Protein AF-A0A958SXK4-F1 (afdb_monomer)

Foldseek 3Di:
DAALQPVVLVVLVVCCPVPVPDAREAEAAPQACQLQVCLVVVHWAFAPGGDCQQVVRNHRTHDPSSSVSCSVRHPYYDHAYQLLLLVQQVCCCVPVVDAAGSPQSRQVSCCVVCVVVCVPHDDDGGRPGRPDDPVCNVVSVVSNQLVQLFKWKAWWWFAPDPCSVVCCVPPQDDPAKDFPDWAWDDDPDDRITIIITMIGHPHSVCVVSNQVSSVVVVGGDGTPSVPVVVVVVRD

Structure (mmCIF, N/CA/C/O backbone):
data_AF-A0A958SXK4-F1
#
_entry.id   AF-A0A958SXK4-F1
#
loop_
_atom_site.group_PDB
_atom_site.id
_atom_site.type_symbol
_atom_site.label_atom_id
_atom_site.label_alt_id
_atom_site.label_comp_id
_atom_site.label_asym_id
_atom_site.label_entity_id
_atom_site.label_seq_id
_atom_site.pdbx_PDB_ins_code
_atom_site.Cartn_x
_atom_site.Cartn_y
_atom_site.Cartn_z
_atom_site.occupancy
_atom_site.B_iso_or_equiv
_atom_site.auth_seq_id
_atom_site.auth_comp_id
_atom_site.auth_asym_id
_atom_site.auth_atom_id
_atom_site.pdbx_PDB_model_num
ATOM 1 N N . PRO A 1 1 ? -6.131 3.826 13.487 1.00 96.62 1 PRO A N 1
ATOM 2 C CA . PRO A 1 1 ? -4.881 3.037 13.343 1.00 96.62 1 PRO A CA 1
ATOM 3 C C . PRO A 1 1 ? -4.668 2.131 14.556 1.00 96.62 1 PRO A C 1
ATOM 5 O O . PRO A 1 1 ? -4.968 2.542 15.678 1.00 96.62 1 PRO A O 1
ATOM 8 N N . VAL A 1 2 ? -4.201 0.908 14.330 1.00 98.25 2 VAL A N 1
ATOM 9 C CA . VAL A 1 2 ? -3.931 -0.090 15.365 1.00 98.25 2 VAL A CA 1
ATOM 10 C C . VAL A 1 2 ? -2.515 -0.619 15.151 1.00 98.25 2 VAL A C 1
ATOM 12 O O . VAL A 1 2 ? -2.224 -1.194 14.117 1.00 98.25 2 VAL A O 1
ATOM 15 N N . GLY A 1 3 ? -1.637 -0.376 16.124 1.00 96.12 3 GLY A N 1
ATOM 16 C CA . GLY A 1 3 ? -0.406 -1.146 16.324 1.00 96.12 3 GLY A CA 1
ATOM 17 C C . GLY A 1 3 ? -0.598 -2.045 17.541 1.00 96.12 3 GLY A C 1
ATOM 18 O O . GLY A 1 3 ? -1.338 -3.017 17.507 1.00 96.12 3 GLY A O 1
ATOM 19 N N . GLY A 1 4 ? -0.071 -1.636 18.698 1.00 96.12 4 GLY A N 1
ATOM 20 C CA . GLY A 1 4 ? -0.291 -2.356 19.965 1.00 96.12 4 GLY A CA 1
ATOM 21 C C . GLY A 1 4 ? -1.717 -2.256 20.535 1.00 96.12 4 GLY A C 1
ATOM 22 O O . GLY A 1 4 ? -2.013 -2.867 21.560 1.00 96.12 4 GLY A O 1
ATOM 23 N N . GLY A 1 5 ? -2.598 -1.468 19.908 1.00 97.31 5 GLY A N 1
ATOM 24 C CA . GLY A 1 5 ? -4.010 -1.319 20.280 1.00 97.31 5 GLY A CA 1
ATOM 25 C C . GLY A 1 5 ? -4.339 -0.204 21.278 1.00 97.31 5 GLY A C 1
ATOM 26 O O . GLY A 1 5 ? -5.516 0.055 21.483 1.00 97.31 5 GLY A O 1
ATOM 27 N N . GLY A 1 6 ? -3.353 0.498 21.851 1.00 98.12 6 GLY A N 1
ATOM 28 C CA . GLY A 1 6 ? -3.589 1.501 22.908 1.00 98.12 6 GLY A CA 1
ATOM 29 C C . GLY A 1 6 ? -4.536 2.642 22.509 1.00 98.12 6 GLY A C 1
ATOM 30 O O . GLY A 1 6 ? -5.479 2.955 23.237 1.00 98.12 6 GLY A O 1
ATOM 31 N N . LEU A 1 7 ? -4.334 3.221 21.320 1.00 97.56 7 LEU A N 1
ATOM 32 C CA . LEU A 1 7 ? -5.208 4.268 20.778 1.00 97.56 7 LEU A CA 1
ATOM 33 C C . LEU A 1 7 ? -6.645 3.756 20.579 1.00 97.56 7 LEU A C 1
ATOM 35 O O . LEU A 1 7 ? -7.605 4.387 21.018 1.00 97.56 7 LEU A O 1
ATOM 39 N N . ALA A 1 8 ? -6.792 2.590 19.946 1.00 97.81 8 ALA A N 1
ATOM 40 C CA . ALA A 1 8 ? -8.093 2.006 19.641 1.00 97.81 8 ALA A CA 1
ATOM 41 C C . ALA A 1 8 ? -8.849 1.562 20.902 1.00 97.81 8 ALA A C 1
ATOM 43 O O . ALA A 1 8 ? -10.051 1.809 21.013 1.00 97.81 8 ALA A O 1
ATOM 44 N N . SER A 1 9 ? -8.163 0.977 21.887 1.00 98.19 9 SER A N 1
ATOM 45 C CA . SER A 1 9 ? -8.772 0.602 23.164 1.00 98.19 9 SER A CA 1
ATOM 46 C C . SER A 1 9 ? -9.231 1.830 23.951 1.00 98.19 9 SER A C 1
ATOM 48 O O . SER A 1 9 ? -10.338 1.834 24.485 1.00 98.19 9 SER A O 1
ATOM 50 N N . GLY A 1 10 ? -8.421 2.894 23.990 1.00 97.94 10 GLY A N 1
ATOM 51 C CA . GLY A 1 10 ? -8.777 4.132 24.687 1.00 97.94 10 GLY A CA 1
ATOM 52 C C . GLY A 1 10 ? -10.003 4.808 24.073 1.00 97.94 10 GLY A C 1
ATOM 53 O O . GLY A 1 10 ? -10.987 5.066 24.767 1.00 97.94 10 GLY A O 1
ATOM 54 N N . LEU A 1 11 ? -9.983 5.020 22.753 1.00 97.06 11 LEU A N 1
ATOM 55 C CA . LEU A 1 11 ? -11.098 5.639 22.032 1.00 97.06 11 LEU A CA 1
ATOM 56 C C . LEU A 1 11 ? -12.379 4.816 22.136 1.00 97.06 11 LEU A C 1
ATOM 58 O O . LEU A 1 11 ? -13.433 5.356 22.465 1.00 97.06 11 LEU A O 1
ATOM 62 N N . SER A 1 12 ? -12.294 3.509 21.889 1.00 97.75 12 SER A N 1
ATOM 63 C CA . SER A 1 12 ? -1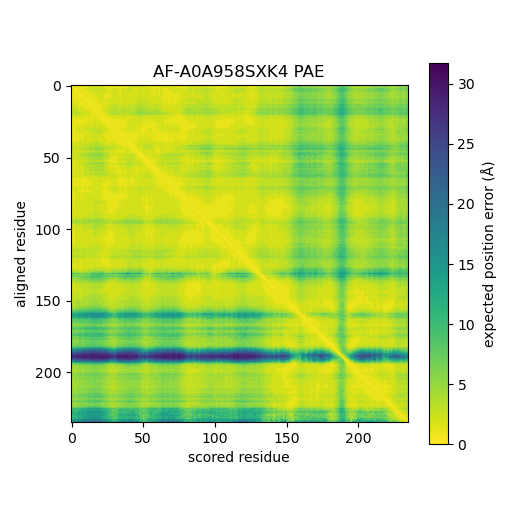3.474 2.645 21.902 1.00 97.75 12 SER A CA 1
ATOM 64 C C . SER A 1 12 ? -14.125 2.564 23.283 1.00 97.75 12 SER A C 1
ATOM 66 O O . SER A 1 12 ? -15.350 2.551 23.364 1.00 97.75 12 SER A O 1
ATOM 68 N N . THR A 1 13 ? -13.343 2.616 24.366 1.00 97.81 13 THR A N 1
ATOM 69 C CA . THR A 1 13 ? -13.867 2.659 25.742 1.00 97.81 13 THR A CA 1
ATOM 70 C C . THR A 1 13 ? -14.702 3.914 25.996 1.00 97.81 13 THR A C 1
ATOM 72 O O . THR A 1 13 ? -15.818 3.819 26.506 1.00 97.81 13 THR A O 1
ATOM 75 N N . ILE A 1 14 ? -14.199 5.088 25.603 1.00 97.56 14 ILE A N 1
ATOM 76 C CA . ILE A 1 14 ? -14.912 6.359 25.799 1.00 97.56 14 ILE A CA 1
ATOM 77 C C . ILE A 1 14 ? -16.158 6.435 24.916 1.00 97.56 14 ILE A C 1
ATOM 79 O O . ILE A 1 14 ? -17.236 6.782 25.397 1.00 97.56 14 ILE A O 1
ATOM 83 N N . PHE A 1 15 ? -16.051 6.062 23.639 1.00 97.06 15 PHE A N 1
ATOM 84 C CA . PHE A 1 15 ? -17.197 6.091 22.728 1.00 97.06 15 PHE A CA 1
ATOM 85 C C . PHE A 1 15 ? -18.278 5.090 23.125 1.00 97.06 15 PHE A C 1
ATOM 87 O O . PHE A 1 15 ? -19.457 5.401 22.991 1.00 97.06 15 PHE A O 1
ATOM 94 N N . LYS A 1 16 ? -17.917 3.943 23.711 1.00 95.94 16 LYS A N 1
ATOM 95 C CA . LYS A 1 16 ? -18.905 3.002 24.248 1.00 95.94 16 LYS A CA 1
ATOM 96 C C . LYS A 1 16 ? -19.791 3.634 25.327 1.00 95.94 16 LYS A C 1
ATOM 98 O O . LYS A 1 16 ? -20.962 3.281 25.414 1.00 95.94 16 LYS A O 1
ATOM 103 N N . GLN A 1 17 ? -19.249 4.560 26.121 1.00 9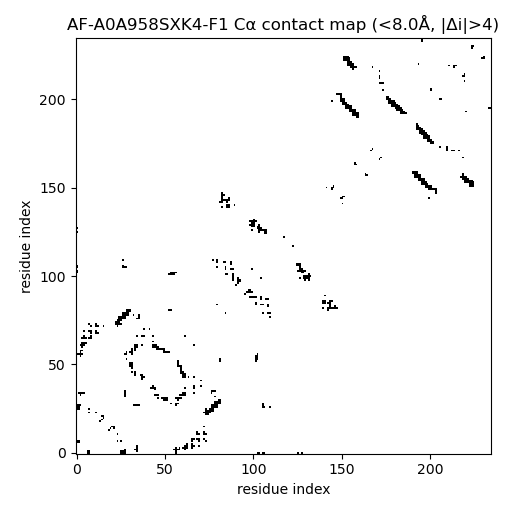6.44 17 GLN A N 1
ATOM 104 C CA . GLN A 1 17 ? -19.985 5.259 27.179 1.00 96.44 17 GLN A CA 1
ATOM 105 C C . GLN A 1 17 ? -20.721 6.500 26.660 1.00 96.44 17 GLN A C 1
ATOM 107 O O . GLN A 1 17 ? -21.889 6.698 26.980 1.00 96.44 17 GLN A O 1
ATOM 112 N N . LEU A 1 18 ? -20.046 7.336 25.865 1.00 97.81 18 LEU A N 1
ATOM 113 C CA . LEU A 1 18 ? -20.556 8.657 25.477 1.00 97.81 18 LEU A CA 1
ATOM 114 C C . LEU A 1 18 ? -21.348 8.657 24.163 1.00 97.81 18 LEU A C 1
ATOM 116 O O . LEU A 1 18 ? -22.168 9.543 23.939 1.00 97.81 18 LEU A O 1
ATOM 120 N N . SER A 1 19 ? -21.105 7.695 23.272 1.00 97.25 19 SER A N 1
ATOM 121 C CA . SER A 1 19 ? -21.759 7.601 21.962 1.00 97.25 19 SER A CA 1
ATOM 122 C C . SER A 1 19 ? -21.855 6.137 21.495 1.00 97.25 19 SER A C 1
ATOM 124 O O . SER A 1 19 ? -21.209 5.746 20.519 1.00 97.25 19 SER A O 1
ATOM 126 N N . PRO A 1 20 ? -22.657 5.293 22.178 1.00 95.56 20 PRO A N 1
ATOM 127 C CA . PRO A 1 20 ? -22.664 3.838 21.981 1.00 95.56 20 PRO A CA 1
ATOM 128 C C . PRO A 1 20 ? -23.090 3.379 20.578 1.00 95.56 20 PRO A C 1
ATOM 130 O O . PRO A 1 20 ? -22.820 2.239 20.203 1.00 95.56 20 PRO A O 1
ATOM 133 N N . SER A 1 21 ? -23.759 4.237 19.802 1.00 96.12 21 SER A N 1
ATOM 134 C CA . SER A 1 21 ? -24.138 3.968 18.409 1.00 96.12 21 SER A CA 1
ATOM 135 C C . SER A 1 21 ? -23.015 4.239 17.403 1.00 96.12 21 SER A C 1
ATOM 137 O O . SER A 1 21 ? -23.123 3.829 16.246 1.00 96.12 21 SER A O 1
ATOM 139 N N . THR A 1 22 ? -21.952 4.942 17.804 1.00 97.75 22 THR A N 1
ATOM 140 C CA . THR A 1 22 ? -20.809 5.224 16.931 1.00 97.75 22 THR A CA 1
ATOM 141 C C . THR A 1 22 ? -19.968 3.965 16.758 1.00 97.75 22 THR A C 1
ATOM 143 O O . THR A 1 22 ? -19.500 3.366 17.725 1.00 97.75 22 THR A O 1
ATOM 146 N N . LYS A 1 23 ? -19.750 3.565 15.502 1.00 97.75 23 LYS A N 1
ATOM 147 C CA . LYS A 1 23 ? -18.893 2.426 15.168 1.00 97.75 23 LYS A CA 1
ATOM 148 C C . LYS A 1 23 ? -17.429 2.851 15.192 1.00 97.75 23 LYS A C 1
ATOM 150 O O . LYS A 1 23 ? -17.052 3.779 14.483 1.00 97.75 23 LYS A O 1
ATOM 155 N N . ILE A 1 24 ? -16.611 2.135 15.958 1.00 98.25 24 ILE A N 1
ATOM 156 C CA . ILE A 1 24 ? -15.156 2.307 15.961 1.00 98.25 24 ILE A CA 1
ATOM 157 C C . ILE A 1 24 ? -14.537 1.168 15.162 1.00 98.25 24 ILE A C 1
ATOM 159 O O . ILE A 1 24 ? -14.740 -0.002 15.490 1.00 98.25 24 ILE A O 1
ATOM 163 N N . ILE A 1 25 ? -13.802 1.523 14.111 1.00 98.50 25 ILE A N 1
ATOM 164 C CA . ILE A 1 25 ? -13.148 0.578 13.206 1.00 98.50 25 ILE A CA 1
ATOM 165 C C . ILE A 1 25 ? -11.642 0.636 13.457 1.00 98.50 25 ILE A C 1
ATOM 167 O O . ILE A 1 25 ? -11.026 1.700 13.357 1.00 98.50 25 ILE A O 1
ATOM 171 N N . GLY A 1 26 ? -11.051 -0.499 13.822 1.00 98.44 26 GLY A N 1
ATOM 172 C CA . GLY A 1 26 ? -9.601 -0.632 13.894 1.00 98.44 26 GLY A CA 1
ATOM 173 C C . GLY A 1 26 ? -9.019 -0.869 12.503 1.00 98.44 26 GLY A C 1
ATOM 174 O O . GLY A 1 26 ? -9.613 -1.567 11.687 1.00 98.44 26 GLY A O 1
ATOM 175 N N . VAL A 1 27 ? -7.868 -0.260 12.228 1.00 98.69 27 VAL A N 1
ATOM 176 C CA . VAL A 1 27 ? -7.212 -0.316 10.916 1.00 98.69 27 VAL A CA 1
ATOM 177 C C . VAL A 1 27 ? -5.748 -0.677 11.117 1.00 98.69 27 VAL A C 1
ATOM 179 O O . VAL A 1 27 ? -5.040 0.069 11.800 1.00 98.69 27 VAL A O 1
ATOM 182 N N . GLU A 1 28 ? -5.320 -1.789 10.531 1.00 98.69 28 GLU A N 1
ATOM 183 C CA . GLU A 1 28 ? -3.945 -2.305 10.553 1.00 98.69 28 GLU A CA 1
ATOM 184 C C . GLU A 1 28 ? -3.338 -2.303 9.141 1.00 98.69 28 GLU A C 1
ATOM 186 O O . GLU A 1 28 ? -4.079 -2.318 8.155 1.00 98.69 28 GLU A O 1
ATOM 191 N N . PRO A 1 29 ? -2.004 -2.287 9.007 1.00 98.38 29 PRO A N 1
ATOM 192 C CA . PRO A 1 29 ? -1.355 -2.664 7.756 1.00 98.38 29 PRO A CA 1
ATOM 193 C C . PRO A 1 29 ? -1.546 -4.165 7.479 1.00 98.38 29 PRO A C 1
ATOM 195 O O . PRO A 1 29 ? -1.567 -4.979 8.406 1.00 98.38 29 PRO A O 1
ATOM 198 N N . GLU A 1 30 ? -1.676 -4.545 6.209 1.00 98.12 30 GLU A N 1
ATOM 199 C CA . GLU A 1 30 ? -1.810 -5.950 5.792 1.00 98.12 30 GLU A CA 1
ATOM 200 C C . GLU A 1 30 ? -0.586 -6.796 6.161 1.00 98.12 30 GLU A C 1
ATOM 202 O O . GLU A 1 30 ? -0.731 -7.962 6.529 1.00 98.12 30 GLU A O 1
ATOM 207 N N . GLY A 1 31 ? 0.605 -6.200 6.162 1.00 97.12 31 GLY A N 1
ATOM 208 C CA . GLY A 1 31 ? 1.849 -6.838 6.568 1.00 97.12 31 GLY A CA 1
ATOM 209 C C . GLY A 1 31 ? 2.029 -7.010 8.078 1.00 97.12 31 GLY A C 1
ATOM 210 O O . GLY A 1 31 ? 2.956 -7.711 8.479 1.00 97.12 31 GLY A O 1
ATOM 211 N N . ALA A 1 32 ? 1.184 -6.429 8.940 1.00 97.94 32 ALA A N 1
ATOM 212 C CA . ALA A 1 32 ? 1.249 -6.651 10.394 1.00 97.94 32 ALA A CA 1
ATOM 213 C C . ALA A 1 32 ? -0.142 -6.685 11.080 1.00 97.94 32 ALA A C 1
ATOM 215 O O . ALA A 1 32 ? -0.428 -5.856 11.946 1.00 97.94 32 ALA A O 1
ATOM 216 N N . PRO A 1 33 ? -1.012 -7.664 10.757 1.00 98.06 33 PRO A N 1
ATOM 217 C CA . PRO A 1 33 ? -2.413 -7.697 11.193 1.00 98.06 33 PRO A CA 1
ATOM 218 C C . PRO A 1 33 ? -2.597 -8.346 12.580 1.00 98.06 33 PRO A C 1
ATOM 220 O O . PRO A 1 33 ? -3.363 -9.299 12.756 1.00 98.06 33 PRO A O 1
ATOM 223 N N . SER A 1 34 ? -1.834 -7.894 13.577 1.00 97.81 34 SER A N 1
ATOM 224 C CA . SER A 1 34 ? -1.707 -8.593 14.866 1.00 97.81 34 SER A CA 1
ATOM 225 C C . SER A 1 34 ? -2.980 -8.590 15.719 1.00 97.81 34 SER A C 1
ATOM 227 O O . SER A 1 34 ? -3.315 -9.615 16.318 1.00 97.81 34 SER A O 1
ATOM 229 N N . MET A 1 35 ? -3.717 -7.478 15.767 1.00 98.50 35 MET A N 1
ATOM 230 C CA . MET A 1 35 ? -5.001 -7.370 16.466 1.00 98.50 35 MET A CA 1
ATOM 231 C C . MET A 1 35 ? -6.088 -8.138 15.722 1.00 98.50 35 MET A C 1
ATOM 233 O O . MET A 1 35 ? -6.883 -8.832 16.354 1.00 98.50 35 MET A O 1
ATOM 237 N N . SER A 1 36 ? -6.119 -8.035 14.392 1.00 98.31 36 SER A N 1
ATOM 238 C CA . SER A 1 36 ? -7.082 -8.740 13.543 1.00 98.31 36 SER A CA 1
ATOM 239 C C . SER A 1 36 ? -6.973 -10.250 13.734 1.00 98.31 36 SER A C 1
ATOM 241 O O . SER A 1 36 ? -7.984 -10.912 13.976 1.00 98.31 36 SER A O 1
ATOM 243 N N . GLU A 1 37 ? -5.752 -10.794 13.714 1.00 98.19 37 GLU A N 1
ATOM 244 C CA . GLU A 1 37 ? -5.529 -12.226 13.919 1.00 98.19 37 GLU A CA 1
ATOM 245 C C . GLU A 1 37 ? -5.848 -12.654 15.357 1.00 98.19 37 GLU A C 1
ATOM 247 O O . GLU A 1 37 ? -6.495 -13.683 15.567 1.00 98.19 37 GLU A O 1
ATOM 252 N N . ALA A 1 38 ? -5.485 -11.839 16.353 1.00 98.19 38 ALA A N 1
ATOM 253 C CA . ALA A 1 38 ? -5.823 -12.118 17.745 1.00 98.19 38 ALA A CA 1
ATOM 254 C C . ALA A 1 38 ? -7.345 -12.152 17.981 1.00 98.19 38 ALA A C 1
ATOM 256 O O . ALA A 1 38 ? -7.858 -13.061 18.638 1.00 98.19 38 ALA A O 1
ATOM 257 N N . ILE A 1 39 ? -8.096 -11.193 17.424 1.00 98.19 39 ILE A N 1
ATOM 258 C CA . ILE A 1 39 ? -9.565 -11.146 17.520 1.00 98.19 39 ILE A CA 1
ATOM 259 C C . ILE A 1 39 ? -10.187 -12.342 16.798 1.00 98.19 39 ILE A C 1
ATOM 261 O O . ILE A 1 39 ? -11.060 -13.001 17.361 1.00 98.19 39 ILE A O 1
ATOM 265 N N . LYS A 1 40 ? -9.709 -12.667 15.592 1.00 97.81 40 LYS A N 1
ATOM 266 C CA . LYS A 1 40 ? -10.194 -13.804 14.798 1.00 97.81 40 LYS A CA 1
ATOM 267 C C . LYS A 1 40 ? -10.007 -15.141 15.515 1.00 97.81 40 LYS A C 1
ATOM 269 O O . LYS A 1 40 ? -10.909 -15.974 15.483 1.00 97.81 40 LYS A O 1
ATOM 274 N N . GLN A 1 41 ? -8.865 -15.347 16.171 1.00 97.62 41 GLN A N 1
ATOM 275 C CA . GLN A 1 41 ? -8.598 -16.559 16.955 1.00 97.62 41 GLN A CA 1
ATOM 276 C C . GLN A 1 41 ? -9.138 -16.495 18.390 1.00 97.62 41 GLN A C 1
ATOM 278 O O . GLN A 1 41 ? -9.056 -17.482 19.119 1.00 97.62 41 GLN A O 1
ATOM 283 N N . ASN A 1 42 ? -9.681 -15.349 18.810 1.00 97.12 42 ASN A N 1
ATOM 284 C CA . ASN A 1 42 ? -10.146 -15.095 20.170 1.00 97.12 42 ASN A CA 1
ATOM 285 C C . ASN A 1 42 ? -9.069 -15.325 21.257 1.00 97.12 42 ASN A C 1
ATOM 287 O O . ASN A 1 42 ? -9.386 -15.688 22.391 1.00 97.12 42 ASN A O 1
ATOM 291 N N . GLN A 1 43 ? -7.796 -15.101 20.925 1.00 97.38 43 GLN A N 1
ATOM 292 C CA . GLN A 1 43 ? -6.649 -15.266 21.824 1.00 97.38 43 GLN A CA 1
ATOM 293 C C . GLN A 1 43 ? -5.479 -14.381 21.382 1.00 97.38 43 GLN A C 1
ATOM 295 O O . GLN A 1 43 ? -5.408 -13.972 20.230 1.00 97.38 43 GLN A O 1
ATOM 300 N N . LEU A 1 44 ? -4.521 -14.114 22.274 1.00 97.31 44 LEU A N 1
ATOM 301 C CA . LEU A 1 44 ? -3.293 -13.413 21.890 1.00 97.31 44 LEU A CA 1
ATOM 302 C C . LEU A 1 44 ? -2.453 -14.279 20.947 1.00 97.31 44 LEU A C 1
ATOM 304 O O . LEU A 1 44 ? -2.027 -15.370 21.322 1.00 97.31 44 LEU A O 1
ATOM 308 N N . VAL A 1 45 ? -2.163 -13.747 19.762 1.00 94.75 45 VAL A N 1
ATOM 309 C CA . VAL A 1 45 ? -1.345 -14.397 18.734 1.00 94.75 45 VAL A CA 1
ATOM 310 C C . VAL A 1 45 ? -0.069 -13.594 18.519 1.00 94.75 45 VAL A C 1
ATOM 312 O O . VAL A 1 45 ? -0.083 -12.363 18.549 1.00 94.75 45 VAL A O 1
ATOM 315 N N . GLU A 1 46 ? 1.038 -14.301 18.311 1.00 97.50 46 GLU A N 1
ATOM 316 C CA . GLU A 1 46 ? 2.290 -13.717 17.840 1.00 97.50 46 GLU A CA 1
ATOM 317 C C . GLU A 1 46 ? 2.489 -14.065 16.364 1.00 97.50 46 GLU A C 1
ATOM 319 O O . GLU A 1 46 ? 2.503 -15.237 15.979 1.00 97.50 46 GLU A O 1
ATOM 324 N N . LEU A 1 47 ? 2.621 -13.038 15.529 1.00 97.38 47 LEU A N 1
ATOM 325 C CA . LEU A 1 47 ? 2.864 -13.191 14.101 1.00 97.38 47 LEU A CA 1
ATOM 326 C C . LEU A 1 47 ? 4.289 -13.703 13.855 1.00 97.38 47 LEU A C 1
ATOM 328 O O . LEU A 1 47 ? 5.263 -13.148 14.365 1.00 97.38 47 LEU A O 1
ATOM 332 N N . LYS A 1 48 ? 4.419 -14.738 13.017 1.00 96.50 48 LYS A N 1
ATOM 333 C CA . LYS A 1 48 ? 5.727 -15.307 12.639 1.00 96.50 48 LYS A CA 1
ATOM 334 C C . LYS A 1 48 ? 6.572 -14.318 11.832 1.00 96.50 48 LYS A C 1
ATOM 336 O O . LYS A 1 48 ? 7.778 -14.214 12.044 1.00 96.50 48 LYS A O 1
ATOM 341 N N . HIS A 1 49 ? 5.921 -13.583 10.935 1.00 94.62 49 HIS A N 1
ATOM 342 C CA . HIS A 1 49 ? 6.526 -12.609 10.033 1.00 94.62 49 HIS A CA 1
ATOM 343 C C . HIS A 1 49 ? 5.662 -11.350 9.999 1.00 94.62 49 HIS A C 1
ATOM 345 O O . HIS A 1 49 ? 4.441 -11.460 10.110 1.00 94.62 49 HIS A O 1
ATOM 351 N N . ILE A 1 50 ? 6.303 -10.188 9.863 1.00 95.88 50 ILE A N 1
ATOM 352 C CA . ILE A 1 50 ? 5.639 -8.900 9.646 1.00 95.88 50 ILE A CA 1
ATOM 353 C C . ILE A 1 50 ? 6.426 -8.064 8.633 1.00 95.88 50 ILE A C 1
ATOM 355 O O . ILE A 1 50 ? 7.650 -8.192 8.566 1.00 95.88 50 ILE A O 1
ATOM 359 N N . ASP A 1 51 ? 5.737 -7.204 7.883 1.00 94.94 51 ASP A N 1
ATOM 360 C CA . ASP A 1 51 ? 6.362 -6.080 7.176 1.00 94.94 51 ASP A CA 1
ATOM 361 C C . ASP A 1 51 ? 6.580 -4.929 8.174 1.00 94.94 51 ASP A C 1
ATOM 363 O O . ASP A 1 51 ? 5.684 -4.546 8.930 1.00 94.94 51 ASP A O 1
ATOM 367 N N . HIS A 1 52 ? 7.794 -4.387 8.190 1.00 94.31 52 HIS A N 1
ATOM 368 C CA . HIS A 1 52 ? 8.195 -3.285 9.061 1.00 94.31 52 HIS A CA 1
ATOM 369 C C . HIS A 1 52 ? 7.984 -1.901 8.429 1.00 94.31 52 HIS A C 1
ATOM 371 O O . HIS A 1 52 ? 8.287 -0.894 9.066 1.00 94.31 52 HIS A O 1
ATOM 377 N N . PHE A 1 53 ? 7.457 -1.827 7.202 1.00 94.56 53 PHE A N 1
ATOM 378 C CA . PHE A 1 53 ? 7.251 -0.572 6.480 1.00 94.56 53 PHE A CA 1
ATOM 379 C C . PHE A 1 53 ? 6.374 0.427 7.247 1.00 94.56 53 PHE A C 1
ATOM 381 O O . PHE A 1 53 ? 6.691 1.618 7.309 1.00 94.56 53 PHE A O 1
ATOM 388 N N . VAL A 1 54 ? 5.287 -0.047 7.859 1.00 95.81 54 VAL A N 1
ATOM 389 C CA . VAL A 1 54 ? 4.401 0.771 8.702 1.00 95.81 54 VAL A CA 1
ATOM 390 C C . VAL A 1 54 ? 4.836 0.647 10.159 1.00 95.81 54 VAL A C 1
ATOM 392 O O . VAL A 1 54 ? 4.116 0.111 10.993 1.00 95.81 54 VAL A O 1
ATOM 395 N N . ASP A 1 55 ? 6.042 1.116 10.458 1.00 93.06 55 ASP A N 1
ATOM 396 C CA . ASP A 1 55 ? 6.716 1.049 11.762 1.00 93.06 55 ASP A CA 1
ATOM 397 C C . ASP A 1 55 ? 5.821 1.341 12.983 1.00 93.06 55 ASP A C 1
ATOM 399 O O . ASP A 1 55 ? 5.778 0.541 13.919 1.00 93.06 55 ASP A O 1
ATOM 403 N N . GLY A 1 56 ? 5.034 2.420 12.958 1.00 93.31 56 GLY A N 1
ATOM 404 C CA . GLY A 1 56 ? 4.112 2.796 14.040 1.00 93.31 56 GLY A CA 1
ATOM 405 C C . GLY A 1 56 ? 2.958 1.807 14.278 1.00 93.31 56 GLY A C 1
ATOM 406 O O . GLY A 1 56 ? 2.278 1.879 15.305 1.00 93.31 56 GLY A O 1
ATOM 407 N N . ALA A 1 57 ? 2.735 0.872 13.352 1.00 96.38 57 ALA A N 1
ATOM 408 C CA . ALA A 1 57 ? 1.732 -0.188 13.436 1.00 96.38 57 ALA A CA 1
ATOM 409 C C . ALA A 1 57 ? 2.304 -1.607 13.217 1.00 96.38 57 ALA A C 1
ATOM 411 O O . ALA A 1 57 ? 1.551 -2.576 13.269 1.00 96.38 57 ALA A O 1
ATOM 412 N N . ALA A 1 58 ? 3.620 -1.756 13.036 1.00 95.94 58 ALA A N 1
ATOM 413 C CA . ALA A 1 58 ? 4.298 -3.025 12.770 1.00 95.94 58 ALA A CA 1
ATOM 414 C C . ALA A 1 58 ? 4.527 -3.825 14.066 1.00 95.94 58 ALA A C 1
ATOM 416 O O . ALA A 1 58 ? 5.653 -4.026 14.527 1.00 95.94 58 ALA A O 1
ATOM 417 N N . VAL A 1 59 ? 3.437 -4.265 14.693 1.00 96.81 59 VAL A N 1
ATOM 418 C CA . VAL 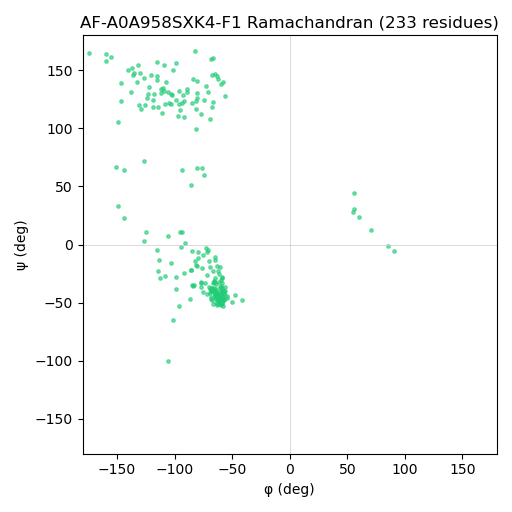A 1 59 ? 3.455 -4.985 15.972 1.00 96.81 59 VAL A CA 1
ATOM 419 C C . VAL A 1 59 ? 3.262 -6.481 15.737 1.00 96.81 59 VAL A C 1
ATOM 421 O O . VAL A 1 59 ? 2.327 -6.892 15.067 1.00 96.81 59 VAL A O 1
ATOM 424 N N . LYS A 1 60 ? 4.139 -7.325 16.303 1.00 97.00 60 LYS A N 1
ATOM 425 C CA . LYS A 1 60 ? 4.030 -8.795 16.173 1.00 97.00 60 LYS A CA 1
ATOM 426 C C . LYS A 1 60 ? 2.966 -9.412 17.072 1.00 97.00 60 LYS A C 1
ATOM 428 O O . LYS A 1 60 ? 2.382 -10.432 16.721 1.00 97.00 60 LYS A O 1
ATOM 433 N N . ARG A 1 61 ? 2.757 -8.830 18.251 1.00 97.44 61 ARG A N 1
ATOM 434 C CA . ARG A 1 61 ? 1.812 -9.301 19.263 1.00 97.44 61 ARG A CA 1
ATOM 435 C C . ARG A 1 61 ? 1.229 -8.105 19.999 1.00 97.44 61 ARG A C 1
ATOM 437 O O . ARG A 1 61 ? 1.969 -7.311 20.575 1.00 97.44 61 ARG A O 1
ATOM 444 N N . VAL A 1 62 ? -0.092 -7.990 19.985 1.00 97.12 62 VAL A N 1
ATOM 445 C CA . VAL A 1 62 ? -0.807 -6.907 20.669 1.00 97.12 62 VAL A CA 1
ATOM 446 C C . VAL A 1 62 ? -0.717 -7.027 22.191 1.00 97.12 62 VAL A C 1
ATOM 448 O O . VAL A 1 62 ? -0.457 -8.100 22.741 1.00 97.12 62 VAL A O 1
ATOM 451 N N . GLY A 1 63 ? -0.955 -5.915 22.888 1.00 95.56 63 GLY A N 1
ATOM 452 C CA . GLY A 1 63 ? -1.031 -5.910 24.346 1.00 95.56 63 GLY A CA 1
ATOM 453 C C . GLY A 1 63 ? -2.222 -6.722 24.864 1.00 95.56 63 GLY A C 1
ATOM 454 O O . GLY A 1 63 ? -3.287 -6.742 24.256 1.00 95.56 63 GLY A O 1
ATOM 455 N N . HIS A 1 64 ? -2.067 -7.361 26.027 1.00 97.00 64 HIS A N 1
ATOM 456 C CA . HIS A 1 64 ? -3.147 -8.140 26.646 1.00 97.00 64 HIS A CA 1
ATOM 457 C C . HIS A 1 64 ? -4.384 -7.281 26.945 1.00 97.00 64 HIS A C 1
ATOM 459 O O . HIS A 1 64 ? -5.492 -7.610 26.534 1.00 97.00 64 HIS A O 1
ATOM 465 N N . LEU A 1 65 ? -4.197 -6.154 27.642 1.00 97.88 65 LEU A N 1
ATOM 466 C CA . LEU A 1 65 ? -5.300 -5.261 28.013 1.00 97.88 65 LEU A CA 1
ATOM 467 C C . LEU A 1 65 ? -5.982 -4.651 26.785 1.00 97.88 65 LEU A C 1
ATOM 469 O O . LEU A 1 65 ? -7.204 -4.543 26.730 1.00 97.88 65 LEU A O 1
ATOM 473 N N . THR A 1 66 ? -5.190 -4.249 25.792 1.00 98.25 66 THR A N 1
ATOM 474 C CA . THR A 1 66 ? -5.711 -3.616 24.581 1.00 98.25 66 THR A CA 1
ATOM 475 C C . THR A 1 66 ? -6.474 -4.618 23.724 1.00 98.25 66 THR A C 1
ATOM 477 O O . THR A 1 66 ? -7.518 -4.252 23.192 1.00 98.25 66 THR A O 1
ATOM 480 N N . PHE A 1 67 ? -6.023 -5.875 23.650 1.00 98.50 67 PHE A N 1
ATOM 481 C CA . PHE A 1 67 ? -6.750 -6.972 23.012 1.00 98.50 67 PHE A CA 1
ATOM 482 C C . PHE A 1 67 ? -8.134 -7.180 23.629 1.00 98.50 67 PHE A C 1
ATOM 484 O O . PHE A 1 67 ? -9.126 -7.157 22.901 1.00 98.50 67 PHE A O 1
ATOM 491 N N . ASP A 1 68 ? -8.219 -7.326 24.954 1.00 98.25 68 ASP A N 1
ATOM 492 C CA . ASP A 1 68 ? -9.497 -7.577 25.627 1.00 98.25 68 ASP A CA 1
ATOM 493 C C . ASP A 1 68 ? -10.515 -6.466 25.363 1.00 98.25 68 ASP A C 1
ATOM 495 O O . ASP A 1 68 ? -11.664 -6.747 25.018 1.00 98.25 68 ASP A O 1
ATOM 499 N N . ILE A 1 69 ? -10.073 -5.210 25.455 1.00 98.31 69 ILE A N 1
ATOM 500 C CA . ILE A 1 69 ? -10.919 -4.042 25.196 1.00 98.31 69 ILE A CA 1
ATOM 501 C C . ILE A 1 69 ? -11.312 -3.973 23.718 1.00 98.31 69 ILE A C 1
ATOM 503 O O . ILE A 1 69 ? -12.485 -3.783 23.400 1.00 98.31 69 ILE A O 1
ATOM 507 N N . CYS A 1 70 ? -10.352 -4.128 22.800 1.00 98.25 70 CYS A N 1
ATOM 508 C CA . CYS A 1 70 ? -10.614 -4.015 21.366 1.00 98.25 70 CYS A CA 1
ATOM 509 C C . CYS A 1 70 ? -11.574 -5.103 20.883 1.00 98.25 70 CYS A C 1
ATOM 511 O O . CYS A 1 70 ? -12.525 -4.791 20.171 1.00 98.25 70 CYS A O 1
ATOM 513 N N . ARG A 1 71 ? -11.386 -6.350 21.330 1.00 97.75 71 ARG A N 1
ATOM 514 C CA . ARG A 1 71 ? -12.281 -7.476 21.034 1.00 97.75 71 ARG A CA 1
ATOM 515 C C . ARG A 1 71 ? -13.728 -7.200 21.454 1.00 97.75 71 ARG A C 1
ATOM 517 O O . ARG A 1 71 ? -14.648 -7.635 20.773 1.00 97.75 71 ARG A O 1
ATOM 524 N N . GLN A 1 72 ? -13.933 -6.510 22.576 1.00 96.75 72 GLN A N 1
ATOM 525 C CA . GLN A 1 72 ? -15.269 -6.207 23.102 1.00 96.75 72 GLN A CA 1
ATOM 526 C C . GLN A 1 72 ? -15.902 -4.961 22.465 1.00 96.75 72 GLN A C 1
ATOM 528 O O . GLN A 1 72 ? -17.123 -4.910 22.300 1.00 96.75 72 GLN A O 1
ATOM 533 N N . ASN A 1 73 ? -15.095 -3.944 22.143 1.00 97.56 73 ASN A N 1
ATOM 534 C CA . ASN A 1 73 ? -15.602 -2.608 21.821 1.00 97.56 73 ASN A CA 1
ATOM 535 C C . ASN A 1 73 ? -15.496 -2.217 20.343 1.00 97.56 73 ASN A C 1
ATOM 537 O O . ASN A 1 73 ? -16.278 -1.371 19.903 1.00 97.56 73 ASN A O 1
ATOM 541 N N . LEU A 1 74 ? -14.543 -2.763 19.580 1.00 98.06 74 LEU A N 1
ATOM 542 C CA . LEU A 1 74 ? -14.419 -2.434 18.159 1.00 98.06 74 LEU A CA 1
ATOM 543 C C . LEU A 1 74 ? -15.552 -3.079 17.366 1.00 98.06 74 LEU A C 1
ATOM 545 O O . LEU A 1 74 ? -15.893 -4.241 17.563 1.00 98.06 74 LEU A O 1
ATOM 549 N N . ALA A 1 75 ? -16.127 -2.310 16.445 1.00 97.69 75 ALA A N 1
ATOM 550 C CA . ALA A 1 75 ? -17.193 -2.795 15.578 1.00 97.69 75 ALA A CA 1
ATOM 551 C C . ALA A 1 75 ? -16.646 -3.677 14.446 1.00 97.69 75 ALA A C 1
ATOM 553 O O . ALA A 1 75 ? -17.332 -4.593 14.004 1.00 97.69 75 ALA A O 1
ATOM 554 N N . ALA A 1 76 ? -15.430 -3.387 13.977 1.00 97.69 76 ALA A N 1
ATOM 555 C CA . ALA A 1 76 ? -14.711 -4.199 13.006 1.00 97.69 76 ALA A CA 1
ATOM 556 C C . ALA A 1 76 ? -13.207 -3.897 13.045 1.00 97.69 76 ALA A C 1
ATOM 558 O O . ALA A 1 76 ? -12.772 -2.856 13.552 1.00 97.69 76 ALA A O 1
ATOM 559 N N . MET A 1 77 ? -12.442 -4.805 12.446 1.00 98.31 77 MET A N 1
ATOM 560 C CA . MET A 1 77 ? -11.053 -4.608 12.053 1.00 98.31 77 MET A CA 1
ATOM 561 C C . MET A 1 77 ? -10.958 -4.677 10.529 1.00 98.31 77 MET A C 1
ATOM 563 O O . MET A 1 77 ? -11.676 -5.457 9.904 1.00 98.31 77 MET A O 1
ATOM 567 N N . ILE A 1 78 ? -10.067 -3.886 9.941 1.00 98.44 78 ILE A N 1
ATOM 568 C CA . ILE A 1 78 ? -9.689 -3.985 8.531 1.00 98.44 78 ILE A CA 1
ATOM 569 C C . ILE A 1 78 ? -8.171 -3.878 8.393 1.00 98.44 78 ILE A C 1
ATOM 571 O O . ILE A 1 78 ? -7.515 -3.161 9.152 1.00 98.44 78 ILE A O 1
ATOM 575 N N . THR A 1 79 ? -7.628 -4.575 7.404 1.00 98.44 79 THR A N 1
ATOM 576 C CA . THR A 1 79 ? -6.227 -4.490 7.000 1.00 98.44 79 THR A CA 1
ATOM 577 C C . THR A 1 79 ? -6.112 -3.746 5.676 1.00 98.44 79 THR A C 1
ATOM 579 O O . THR A 1 79 ? -6.942 -3.943 4.789 1.00 98.44 79 THR A O 1
ATOM 582 N N . ILE A 1 80 ? -5.099 -2.892 5.538 1.00 98.50 80 ILE A N 1
ATOM 583 C CA . ILE A 1 80 ? -4.880 -2.075 4.340 1.00 98.50 80 ILE A CA 1
ATOM 584 C C . ILE A 1 80 ? -3.534 -2.440 3.700 1.00 98.50 80 ILE A C 1
ATOM 586 O O . ILE A 1 80 ? -2.525 -2.410 4.409 1.00 98.50 80 ILE A O 1
ATOM 590 N N . PRO A 1 81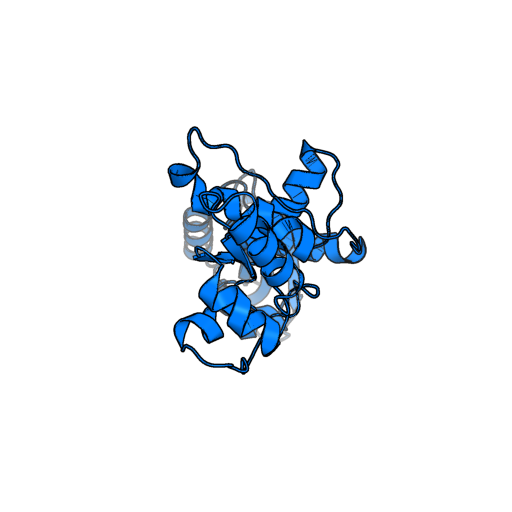 ? -3.492 -2.720 2.383 1.00 98.25 81 PRO A N 1
ATOM 591 C CA . PRO A 1 81 ? -2.241 -2.972 1.671 1.00 98.25 81 PRO A CA 1
ATOM 592 C C . PRO A 1 81 ? -1.286 -1.778 1.756 1.00 98.25 81 PRO A C 1
ATOM 594 O O . PRO A 1 81 ? -1.698 -0.630 1.559 1.00 98.25 81 PRO A O 1
ATOM 597 N N . GLU A 1 82 ? 0.005 -2.020 1.970 1.00 97.56 82 GLU A N 1
ATOM 598 C CA . GLU A 1 82 ? 1.015 -0.969 2.160 1.00 97.56 82 GLU A CA 1
ATOM 599 C C . GLU A 1 82 ? 1.088 -0.013 0.973 1.00 97.56 82 GLU A C 1
ATOM 601 O O . GLU A 1 82 ? 1.169 1.198 1.161 1.00 97.56 82 GLU A O 1
ATOM 606 N N . GLY A 1 83 ? 0.987 -0.521 -0.257 1.00 97.38 83 GLY A N 1
ATOM 607 C CA . GLY A 1 83 ? 0.989 0.341 -1.437 1.00 97.38 83 GLY A CA 1
ATOM 608 C C . GLY A 1 83 ? -0.230 1.269 -1.515 1.00 97.38 83 GLY A C 1
ATOM 609 O O . GLY A 1 83 ? -0.105 2.399 -1.990 1.00 97.38 83 GLY A O 1
ATOM 610 N N . LYS A 1 84 ? -1.382 0.873 -0.949 1.00 98.44 84 LYS A N 1
ATOM 611 C CA . LYS A 1 84 ? -2.532 1.775 -0.799 1.00 98.44 84 LYS A CA 1
ATOM 612 C C . LYS A 1 84 ? -2.258 2.863 0.234 1.00 98.44 84 LYS A C 1
ATOM 614 O O . LYS A 1 84 ? -2.585 4.022 -0.013 1.00 98.44 84 LYS A O 1
ATOM 619 N N . ILE A 1 85 ? -1.630 2.509 1.356 1.00 98.25 85 ILE A N 1
ATOM 620 C CA . ILE A 1 85 ? -1.179 3.479 2.365 1.00 98.25 85 ILE A CA 1
ATOM 621 C C . ILE A 1 85 ? -0.231 4.488 1.707 1.00 98.25 85 ILE A C 1
ATOM 623 O O . ILE A 1 85 ? -0.438 5.690 1.848 1.00 98.25 85 ILE A O 1
ATOM 627 N N . CYS A 1 86 ? 0.740 4.020 0.918 1.00 98.06 86 CYS A N 1
ATOM 628 C CA . CYS A 1 86 ? 1.662 4.876 0.174 1.00 98.06 86 CYS A CA 1
ATOM 629 C C . CYS A 1 86 ? 0.943 5.841 -0.768 1.00 98.06 86 CYS A C 1
ATOM 631 O O . CYS A 1 86 ? 1.229 7.037 -0.749 1.00 98.06 86 CYS A O 1
ATOM 633 N N . GLN A 1 87 ? -0.019 5.349 -1.555 1.00 98.12 87 GLN A N 1
ATOM 634 C CA . GLN A 1 87 ? -0.817 6.209 -2.428 1.00 98.12 87 GLN A CA 1
ATOM 635 C C . GLN A 1 87 ? -1.567 7.279 -1.622 1.00 98.12 87 GLN A C 1
ATOM 637 O O . GLN A 1 87 ? -1.568 8.445 -2.005 1.00 98.12 87 GLN A O 1
ATOM 642 N N . THR A 1 88 ? -2.142 6.917 -0.471 1.00 98.12 88 THR A N 1
ATOM 643 C CA . THR A 1 88 ? -2.819 7.870 0.417 1.00 98.12 88 THR A CA 1
ATOM 644 C C . THR A 1 88 ? -1.867 8.926 0.989 1.00 98.12 88 THR A C 1
ATOM 646 O O . THR A 1 88 ? -2.255 10.088 1.062 1.00 98.12 88 THR A O 1
ATOM 649 N N . ILE A 1 89 ? -0.626 8.576 1.348 1.00 97.69 89 ILE A N 1
ATOM 650 C CA . ILE A 1 89 ? 0.390 9.560 1.776 1.00 97.69 89 ILE A CA 1
ATOM 651 C C . ILE A 1 89 ? 0.640 10.583 0.659 1.00 97.69 89 ILE A C 1
ATOM 653 O O . ILE A 1 89 ? 0.627 11.789 0.907 1.00 97.69 89 ILE A O 1
ATOM 657 N N . LEU A 1 90 ? 0.834 10.109 -0.578 1.00 97.38 90 LEU A N 1
ATOM 658 C CA . LEU A 1 90 ? 1.060 10.978 -1.737 1.00 97.38 90 LEU A CA 1
ATOM 659 C C . LEU A 1 90 ? -0.157 11.860 -2.031 1.00 97.38 90 LEU A C 1
ATOM 661 O O . LEU A 1 90 ? 0.003 13.034 -2.356 1.00 97.38 90 LEU A O 1
ATOM 665 N N . ASP A 1 91 ? -1.366 11.314 -1.915 1.00 97.50 91 ASP A N 1
ATOM 666 C CA . ASP A 1 91 ? -2.607 12.064 -2.108 1.00 97.50 91 ASP A CA 1
ATOM 667 C C .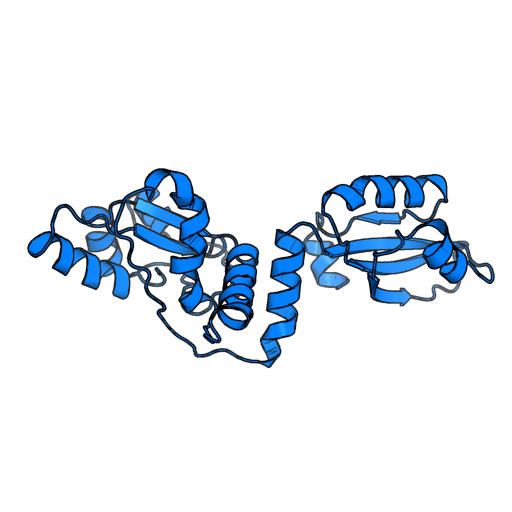 ASP A 1 91 ? -2.755 13.189 -1.080 1.00 97.50 91 ASP A C 1
ATOM 669 O O . ASP A 1 91 ? -3.018 14.323 -1.473 1.00 97.50 91 ASP A O 1
ATOM 673 N N . LEU A 1 92 ? -2.527 12.902 0.205 1.00 97.19 92 LEU A N 1
ATOM 674 C CA . LEU A 1 92 ? -2.591 13.894 1.285 1.00 97.19 92 LEU A CA 1
ATOM 675 C C . LEU A 1 92 ? -1.576 15.019 1.089 1.00 97.19 92 LEU A C 1
ATOM 677 O O . LEU A 1 92 ? -1.892 16.190 1.299 1.00 97.19 92 LEU A O 1
ATOM 681 N N . TYR A 1 93 ? -0.369 14.682 0.637 1.00 95.75 93 TYR A N 1
ATOM 682 C CA . TYR A 1 93 ? 0.638 15.685 0.322 1.00 95.75 93 TYR A CA 1
ATOM 683 C C . TYR A 1 93 ? 0.226 16.547 -0.880 1.00 95.75 93 TYR A C 1
ATOM 685 O O . TYR A 1 93 ? 0.232 17.772 -0.795 1.00 95.75 93 TYR A O 1
ATOM 693 N N . ASN A 1 94 ? -0.163 15.920 -1.993 1.00 96.00 94 ASN A N 1
ATOM 694 C CA . ASN A 1 94 ? -0.420 16.626 -3.251 1.00 96.00 94 ASN A CA 1
ATOM 695 C C . ASN A 1 94 ? -1.729 17.427 -3.252 1.00 96.00 94 ASN A C 1
ATOM 697 O O . ASN A 1 94 ? -1.812 18.446 -3.935 1.00 96.00 94 ASN A O 1
ATOM 701 N N . LYS A 1 95 ? -2.761 16.954 -2.545 1.00 96.62 95 LYS A N 1
ATOM 702 C CA . LYS A 1 95 ? -4.104 17.559 -2.556 1.00 96.62 95 LYS A CA 1
ATOM 703 C C . LYS A 1 95 ? -4.336 18.468 -1.356 1.00 96.62 95 LYS A C 1
ATOM 705 O O . LYS A 1 95 ? -4.934 19.526 -1.520 1.00 96.62 95 LYS A O 1
ATOM 710 N N . ASP A 1 96 ? -3.833 18.075 -0.187 1.00 95.94 96 ASP A N 1
ATOM 711 C CA . ASP A 1 96 ? -4.147 18.735 1.084 1.00 95.94 96 ASP A CA 1
ATOM 712 C C . ASP A 1 96 ? -2.924 19.401 1.741 1.00 95.94 96 ASP A C 1
ATOM 714 O O . ASP A 1 96 ? -3.066 20.067 2.766 1.00 95.94 96 ASP A O 1
ATOM 718 N N . ALA A 1 97 ? -1.722 19.245 1.167 1.00 96.06 97 ALA A N 1
ATOM 719 C CA . ALA A 1 97 ? -0.451 19.690 1.748 1.00 96.06 97 ALA A CA 1
ATOM 720 C C . ALA A 1 97 ? -0.190 19.131 3.164 1.00 96.06 97 ALA A C 1
ATOM 722 O O . ALA A 1 97 ? 0.522 19.741 3.966 1.00 96.06 97 ALA A O 1
ATOM 723 N N . ILE A 1 98 ? -0.744 17.953 3.474 1.00 96.12 98 ILE A N 1
ATOM 724 C CA . ILE A 1 98 ? -0.564 17.279 4.762 1.00 96.12 98 ILE A CA 1
ATOM 725 C C . ILE A 1 98 ? 0.568 16.258 4.635 1.00 96.12 98 ILE A C 1
ATOM 727 O O . ILE A 1 98 ? 0.497 15.317 3.845 1.00 96.12 98 ILE A O 1
ATOM 731 N N . VAL A 1 99 ? 1.604 16.417 5.459 1.00 95.56 99 VAL A N 1
ATOM 732 C CA . VAL A 1 99 ? 2.695 15.443 5.587 1.00 95.56 99 VAL A CA 1
ATOM 733 C C . VAL A 1 99 ? 2.358 14.469 6.711 1.00 95.56 99 VAL A C 1
ATOM 735 O O . VAL A 1 99 ? 2.141 14.883 7.848 1.00 95.56 99 VAL A O 1
ATOM 738 N N . VAL A 1 100 ? 2.329 13.175 6.400 1.00 96.38 100 VAL A N 1
ATOM 739 C CA . VAL A 1 100 ? 2.029 12.103 7.359 1.00 96.38 100 VAL A CA 1
ATOM 740 C C . VAL A 1 100 ? 3.055 10.980 7.253 1.00 96.38 100 VAL A C 1
ATOM 742 O O . VAL A 1 100 ? 3.655 10.775 6.202 1.00 96.38 100 VAL A O 1
ATOM 745 N N . GLU A 1 101 ? 3.240 10.243 8.344 1.00 95.69 101 GLU A N 1
ATOM 746 C CA . GLU A 1 101 ? 3.968 8.968 8.328 1.00 95.69 101 GLU A CA 1
ATOM 747 C C . GLU A 1 101 ? 3.033 7.825 7.871 1.00 95.69 101 GLU A C 1
ATOM 749 O O . GLU A 1 101 ? 1.806 8.000 7.888 1.00 95.69 101 GLU A O 1
ATOM 754 N N . PRO A 1 102 ? 3.549 6.626 7.529 1.00 96.56 102 PRO A N 1
ATOM 755 C CA . PRO A 1 102 ? 2.711 5.517 7.067 1.00 96.56 102 PRO A CA 1
ATOM 756 C C . PRO A 1 102 ? 1.562 5.147 8.018 1.00 96.56 102 PRO A C 1
ATOM 758 O O . PRO A 1 102 ? 0.418 5.001 7.584 1.00 96.56 102 PRO A O 1
ATOM 761 N N . ALA A 1 103 ? 1.820 5.062 9.328 1.00 97.06 103 ALA A N 1
ATOM 762 C CA . ALA A 1 103 ? 0.775 4.758 10.309 1.00 97.06 103 ALA A CA 1
ATOM 763 C C . ALA A 1 103 ? -0.291 5.871 10.398 1.00 97.06 103 ALA A C 1
ATOM 765 O O . ALA A 1 103 ? -1.471 5.584 10.625 1.00 97.06 103 ALA A O 1
ATOM 766 N N . GLY A 1 104 ? 0.110 7.126 10.165 1.00 97.50 104 GLY A N 1
ATOM 767 C CA . GLY A 1 104 ? -0.767 8.296 10.131 1.00 97.50 104 GLY A CA 1
ATOM 768 C C . GLY A 1 104 ? -1.783 8.265 8.989 1.00 97.50 104 GLY A C 1
ATOM 769 O O . GLY A 1 104 ? -2.913 8.716 9.170 1.00 97.50 104 GLY A O 1
ATOM 770 N N . ALA A 1 105 ? -1.424 7.671 7.849 1.00 97.81 105 ALA A N 1
ATOM 771 C CA . ALA A 1 105 ? -2.296 7.559 6.678 1.00 97.81 105 ALA A CA 1
ATOM 772 C C . ALA A 1 105 ? -3.313 6.401 6.753 1.00 97.81 105 ALA A C 1
ATOM 774 O O . ALA A 1 105 ? -4.305 6.424 6.024 1.00 97.81 105 ALA A O 1
ATOM 775 N N . LEU A 1 106 ? -3.111 5.409 7.635 1.00 97.81 106 LEU A N 1
ATOM 776 C CA . LEU A 1 106 ? -3.911 4.170 7.689 1.00 97.81 106 LEU A CA 1
ATOM 777 C C . LEU A 1 106 ? -5.425 4.416 7.703 1.00 97.81 106 LEU A C 1
ATOM 779 O O . LEU A 1 106 ? -6.167 3.805 6.938 1.00 97.81 106 LEU A O 1
ATOM 783 N N . SER A 1 107 ? -5.897 5.304 8.585 1.00 97.94 107 SER A N 1
ATOM 784 C CA . SER A 1 107 ? -7.340 5.514 8.757 1.00 97.94 107 SER A CA 1
ATOM 785 C C . SER A 1 107 ? -7.998 6.142 7.527 1.00 97.94 107 SER A C 1
ATOM 787 O O . SER A 1 107 ? -9.133 5.802 7.210 1.00 97.94 107 SER A O 1
ATOM 789 N N . ILE A 1 108 ? -7.267 6.997 6.810 1.00 98.25 108 ILE A N 1
ATOM 790 C CA . ILE A 1 108 ? -7.732 7.640 5.578 1.00 98.25 108 ILE A CA 1
ATOM 791 C C . ILE A 1 108 ? -7.711 6.631 4.430 1.00 98.25 108 ILE A C 1
ATOM 793 O O . ILE A 1 108 ? -8.670 6.547 3.669 1.00 98.25 108 ILE A O 1
ATOM 797 N N . ALA A 1 109 ? -6.667 5.803 4.350 1.00 98.31 109 ALA A N 1
ATOM 798 C CA . ALA A 1 109 ? -6.548 4.760 3.335 1.00 98.31 109 ALA A CA 1
ATOM 799 C C . ALA A 1 109 ? -7.699 3.736 3.403 1.00 98.31 109 ALA A C 1
ATOM 801 O O . ALA A 1 109 ? -8.126 3.211 2.375 1.00 98.31 109 ALA A O 1
ATOM 802 N N . ALA A 1 110 ? -8.253 3.502 4.598 1.00 98.31 110 ALA A N 1
ATOM 803 C CA . ALA A 1 110 ? -9.406 2.628 4.802 1.00 98.31 110 ALA A CA 1
ATOM 804 C C . ALA A 1 110 ? -10.727 3.166 4.227 1.00 98.31 110 ALA A C 1
ATOM 806 O O . ALA A 1 110 ? -11.646 2.375 4.010 1.00 98.31 110 ALA A O 1
ATOM 807 N N . LEU A 1 111 ? -10.848 4.473 3.959 1.00 97.94 111 LEU A N 1
ATOM 808 C CA . LEU A 1 111 ? -12.099 5.064 3.466 1.00 97.94 111 LEU A CA 1
ATOM 809 C C . LEU A 1 111 ? -12.561 4.443 2.146 1.00 97.94 111 LEU A C 1
ATOM 811 O O . LEU A 1 111 ? -13.756 4.205 1.974 1.00 97.94 111 LEU A O 1
ATOM 815 N N . ASP A 1 112 ? -11.629 4.119 1.249 1.00 97.00 112 ASP A N 1
ATOM 816 C CA . ASP A 1 112 ? -11.958 3.521 -0.048 1.00 97.00 112 ASP A CA 1
ATOM 817 C C . ASP A 1 112 ? -12.572 2.124 0.087 1.00 97.00 112 ASP A C 1
ATOM 819 O O . ASP A 1 112 ? -13.464 1.766 -0.681 1.00 97.00 112 ASP A O 1
ATOM 823 N N . PHE A 1 113 ? -12.169 1.365 1.108 1.00 97.81 113 PHE A N 1
ATOM 824 C CA . PHE A 1 113 ? -12.708 0.032 1.395 1.00 97.81 113 PHE A CA 1
ATOM 825 C C . PHE A 1 113 ? -14.095 0.081 2.041 1.00 97.81 113 PHE A C 1
ATOM 827 O O . PHE A 1 113 ? -14.837 -0.892 1.980 1.00 97.81 113 PHE A O 1
ATOM 834 N N . TYR A 1 114 ? -14.462 1.221 2.626 1.00 97.44 114 TYR A N 1
ATOM 835 C CA . TYR A 1 114 ? -15.770 1.454 3.236 1.00 97.44 114 TYR A CA 1
ATOM 836 C C . TYR A 1 114 ? -16.674 2.359 2.391 1.00 97.44 114 TYR A C 1
ATOM 838 O O . TYR A 1 114 ? -17.753 2.733 2.852 1.00 97.44 114 TYR A O 1
ATOM 846 N N . LYS A 1 115 ? -16.269 2.709 1.161 1.00 97.19 115 LYS A N 1
ATOM 847 C CA . LYS A 1 115 ? -16.900 3.737 0.316 1.00 97.19 115 LYS A CA 1
ATOM 848 C C . LYS A 1 115 ? -18.420 3.622 0.226 1.00 97.19 115 LYS A C 1
ATOM 850 O O . LYS A 1 115 ? -19.111 4.636 0.302 1.00 97.19 115 LYS A O 1
ATOM 855 N N . ASP A 1 116 ? -18.950 2.413 0.061 1.00 97.12 116 ASP A N 1
ATOM 856 C CA . ASP A 1 116 ? -20.395 2.196 -0.035 1.00 97.12 116 ASP A CA 1
ATOM 857 C C . ASP A 1 116 ? -21.097 2.270 1.324 1.00 97.12 116 ASP A C 1
ATOM 859 O O . ASP A 1 116 ? -22.192 2.825 1.427 1.00 97.12 116 ASP A O 1
ATOM 863 N N . GLU A 1 117 ? -20.451 1.787 2.384 1.00 96.50 117 GLU A N 1
ATOM 864 C CA . GLU A 1 117 ? -21.001 1.773 3.738 1.00 96.50 117 GLU A CA 1
ATOM 865 C C . GLU A 1 117 ? -21.063 3.158 4.384 1.00 96.50 117 GLU A C 1
ATOM 867 O O . GLU A 1 117 ? -21.883 3.373 5.282 1.00 96.50 117 GLU A O 1
ATOM 872 N N . ILE A 1 118 ? -20.202 4.088 3.971 1.00 96.88 118 ILE A N 1
ATOM 873 C CA . ILE A 1 118 ? -20.095 5.429 4.567 1.00 96.88 118 ILE A CA 1
ATOM 874 C C . ILE A 1 118 ? -20.924 6.499 3.856 1.00 96.88 118 ILE A C 1
ATOM 876 O O . ILE A 1 118 ? -20.972 7.639 4.320 1.00 96.88 118 ILE A O 1
ATOM 880 N N . LYS A 1 119 ? -21.619 6.157 2.764 1.00 97.62 119 LYS A N 1
ATOM 881 C CA . LYS A 1 119 ? -22.494 7.104 2.057 1.00 97.62 119 LYS A CA 1
ATOM 882 C C . LYS A 1 119 ? -23.539 7.691 3.009 1.00 97.62 119 LYS A C 1
ATOM 884 O O . LYS A 1 119 ? -24.252 6.961 3.695 1.00 97.62 119 LYS A O 1
ATOM 889 N N . GLY A 1 120 ? -23.624 9.021 3.042 1.00 97.69 120 GLY A N 1
ATOM 890 C CA . GLY A 1 120 ? -24.576 9.755 3.884 1.00 97.69 120 GLY A CA 1
ATOM 891 C C . GLY A 1 120 ? -24.282 9.709 5.388 1.00 97.69 120 GLY A C 1
ATOM 892 O O . GLY A 1 120 ? -25.151 10.074 6.176 1.00 97.69 120 GLY A O 1
ATOM 893 N N . LYS A 1 121 ? -23.091 9.257 5.805 1.00 97.75 121 LYS A N 1
ATOM 894 C CA . LYS A 1 121 ? -22.678 9.207 7.214 1.00 97.75 121 LYS A CA 1
ATOM 895 C C . LYS A 1 121 ? -21.610 10.250 7.514 1.00 97.75 121 LYS A C 1
ATOM 897 O O . LYS A 1 121 ? -20.824 10.623 6.650 1.00 97.75 121 LYS A O 1
ATOM 902 N N . ASN A 1 122 ? -21.542 10.652 8.779 1.00 98.00 122 ASN A N 1
ATOM 903 C CA . ASN A 1 122 ? -20.407 11.405 9.296 1.00 98.00 122 ASN A CA 1
ATOM 904 C C . ASN A 1 122 ? -19.280 10.427 9.635 1.00 98.00 122 ASN A C 1
ATOM 906 O O . ASN A 1 122 ? -19.484 9.501 10.424 1.00 98.00 122 ASN A O 1
ATOM 910 N N . VAL A 1 123 ? -18.106 10.632 9.042 1.00 98.06 123 VAL A N 1
ATOM 911 C CA . VAL A 1 123 ? -16.921 9.791 9.245 1.00 98.06 123 VAL A CA 1
ATOM 912 C C . VAL A 1 123 ? -15.781 10.650 9.762 1.00 98.06 123 VAL A C 1
ATOM 914 O O . VAL A 1 123 ? -15.536 11.737 9.246 1.00 98.06 123 VAL A O 1
ATOM 917 N N . VAL A 1 124 ? -15.077 10.149 10.774 1.00 98.00 124 VAL A N 1
ATOM 918 C CA . VAL A 1 124 ? -13.899 10.802 11.348 1.00 98.00 124 VAL A CA 1
ATOM 919 C C . VAL A 1 124 ? -12.705 9.875 11.180 1.00 98.00 124 VAL A C 1
ATOM 921 O O . VAL A 1 124 ? -12.736 8.729 11.628 1.00 98.00 124 VAL A O 1
ATOM 924 N N . CYS A 1 125 ? -11.652 10.383 10.543 1.00 97.94 125 CYS A N 1
ATOM 925 C CA . CYS A 1 125 ? -10.363 9.710 10.434 1.00 97.94 125 CYS A CA 1
ATOM 926 C C . CYS A 1 125 ? -9.373 10.299 11.436 1.00 97.94 125 CYS A C 1
ATOM 928 O O . CYS A 1 125 ? -9.437 11.481 11.770 1.00 97.94 125 CYS A O 1
ATOM 930 N N . ILE A 1 126 ? -8.441 9.470 11.899 1.00 97.94 126 ILE A N 1
ATOM 931 C CA . ILE A 1 126 ? -7.373 9.888 12.806 1.00 97.94 126 ILE A CA 1
ATOM 932 C C . ILE A 1 126 ? -6.056 9.829 12.053 1.00 97.94 126 ILE A C 1
ATOM 934 O O . ILE A 1 126 ? -5.572 8.738 11.734 1.00 97.94 126 ILE A O 1
ATOM 938 N N . ILE A 1 127 ? -5.469 11.001 11.838 1.00 97.50 127 ILE A N 1
ATOM 939 C CA . ILE A 1 127 ? -4.076 11.144 11.428 1.00 97.50 127 ILE A CA 1
ATOM 940 C C . ILE A 1 127 ? -3.237 11.019 12.699 1.00 97.50 127 ILE A C 1
ATOM 942 O O . ILE A 1 127 ? -3.189 11.940 13.509 1.00 97.50 127 ILE A O 1
ATOM 946 N N . SER A 1 128 ? -2.665 9.837 12.934 1.00 96.56 128 SER A N 1
ATOM 947 C CA . SER A 1 128 ? -2.019 9.519 14.216 1.00 96.56 128 SER A CA 1
ATOM 948 C C . SER A 1 128 ? -0.606 10.073 14.375 1.00 96.56 128 SER A C 1
ATOM 950 O O . SER A 1 128 ? -0.136 10.152 15.506 1.00 96.56 128 SER A O 1
ATOM 952 N N . GLY A 1 129 ? 0.066 10.439 13.283 1.00 95.44 129 GLY A N 1
ATOM 953 C CA . GLY A 1 129 ? 1.447 10.904 13.330 1.00 95.44 129 GLY A CA 1
ATOM 954 C C . GLY A 1 129 ? 1.976 11.390 11.984 1.00 95.44 129 GLY A C 1
ATOM 955 O O . GLY A 1 129 ? 1.377 11.164 10.927 1.00 95.44 129 GLY A O 1
ATOM 956 N N . SER A 1 130 ? 3.099 12.099 12.049 1.00 94.69 130 SER A N 1
ATOM 957 C CA . SER A 1 130 ? 3.739 12.772 10.917 1.00 94.69 130 SER A CA 1
ATOM 958 C C . SER A 1 130 ? 5.265 12.724 10.993 1.00 94.69 130 SER A C 1
ATOM 960 O O . SER A 1 130 ? 5.921 13.598 10.422 1.00 94.69 130 SER A O 1
ATOM 962 N N . ASN A 1 131 ? 5.847 11.758 11.715 1.00 91.00 131 ASN A N 1
ATOM 963 C CA . ASN A 1 131 ? 7.298 11.604 11.793 1.00 91.00 131 ASN A CA 1
ATOM 964 C C . ASN A 1 131 ? 7.822 10.959 10.501 1.00 91.00 131 ASN A C 1
ATOM 966 O O . ASN A 1 131 ? 8.247 9.808 10.468 1.00 91.00 131 ASN A O 1
ATOM 970 N N . ASN A 1 132 ? 7.690 11.699 9.403 1.00 84.00 132 ASN A N 1
ATOM 971 C CA . ASN A 1 132 ? 7.981 11.227 8.064 1.00 84.00 132 ASN A CA 1
ATOM 972 C C . ASN A 1 132 ? 9.447 11.482 7.694 1.00 84.00 132 ASN A C 1
ATOM 974 O O . ASN A 1 132 ? 9.951 12.595 7.847 1.00 84.00 132 ASN A O 1
ATOM 978 N N . ASP A 1 133 ? 10.099 10.467 7.135 1.00 87.50 133 ASP A N 1
ATOM 979 C CA . ASP A 1 133 ? 11.455 10.562 6.602 1.00 87.50 133 ASP A CA 1
ATOM 980 C C . ASP A 1 133 ? 11.403 10.822 5.092 1.00 87.50 133 ASP A C 1
ATOM 982 O O . ASP A 1 133 ? 10.944 9.986 4.311 1.00 87.50 133 ASP A O 1
ATOM 986 N N . ILE A 1 134 ? 11.902 11.986 4.667 1.00 84.81 134 ILE A N 1
ATOM 987 C CA . ILE A 1 134 ? 11.922 12.388 3.256 1.00 84.81 134 ILE A CA 1
ATOM 988 C C . ILE A 1 134 ? 12.692 11.393 2.378 1.00 84.81 134 ILE A C 1
ATOM 990 O O . ILE A 1 134 ? 12.347 11.221 1.207 1.00 84.81 134 ILE A O 1
ATOM 994 N N . THR A 1 135 ? 13.691 10.698 2.928 1.00 90.56 135 THR A N 1
ATOM 995 C CA . THR A 1 135 ? 14.490 9.715 2.184 1.00 90.56 135 THR A CA 1
ATOM 996 C C . THR A 1 135 ? 13.663 8.492 1.777 1.00 90.56 135 THR A C 1
ATOM 998 O O . THR A 1 135 ? 13.950 7.873 0.753 1.00 90.56 135 THR A O 1
ATOM 1001 N N . ARG A 1 136 ? 12.559 8.211 2.485 1.00 91.00 136 ARG A N 1
ATOM 1002 C CA . ARG A 1 136 ? 11.612 7.128 2.168 1.00 91.00 136 ARG A CA 1
ATOM 1003 C C . ARG A 1 136 ? 10.630 7.475 1.052 1.00 91.00 136 ARG A C 1
ATOM 1005 O O . ARG A 1 136 ? 9.894 6.606 0.595 1.00 91.00 136 ARG A O 1
ATOM 1012 N N . THR A 1 137 ? 10.613 8.718 0.567 1.00 91.75 137 THR A N 1
ATOM 1013 C CA . THR A 1 137 ? 9.657 9.157 -0.468 1.00 91.75 137 THR A CA 1
ATOM 1014 C C . THR A 1 137 ? 9.785 8.346 -1.760 1.00 91.75 137 THR A C 1
ATOM 1016 O O . THR A 1 137 ? 8.775 8.049 -2.395 1.00 91.75 137 THR A O 1
ATOM 1019 N N . ALA A 1 138 ? 11.004 7.946 -2.140 1.00 92.56 138 ALA A N 1
ATOM 1020 C CA . ALA A 1 138 ? 11.224 7.103 -3.316 1.00 92.56 138 ALA A CA 1
ATOM 1021 C C . ALA A 1 138 ? 10.578 5.715 -3.151 1.00 92.56 138 ALA A C 1
ATOM 1023 O O . ALA A 1 138 ? 9.847 5.280 -4.039 1.00 92.56 138 ALA A O 1
ATOM 1024 N N . GLU A 1 139 ? 10.767 5.077 -1.989 1.00 93.75 139 GLU A N 1
ATOM 1025 C CA . GLU A 1 139 ? 10.135 3.794 -1.646 1.00 93.75 139 GLU A CA 1
ATOM 1026 C C . GLU A 1 139 ? 8.602 3.919 -1.608 1.00 93.75 139 GLU A C 1
ATOM 1028 O O . GLU A 1 139 ? 7.891 3.076 -2.153 1.00 93.75 139 GLU A O 1
ATOM 1033 N N . ILE A 1 140 ? 8.077 4.998 -1.012 1.00 95.88 140 ILE A N 1
ATOM 1034 C CA . ILE A 1 140 ? 6.635 5.288 -0.971 1.00 95.88 140 ILE A CA 1
ATOM 1035 C C . ILE A 1 140 ? 6.077 5.393 -2.393 1.00 95.88 140 ILE A C 1
ATOM 1037 O O . ILE A 1 140 ? 5.086 4.732 -2.711 1.00 95.88 140 ILE A O 1
ATOM 1041 N N . LYS A 1 141 ? 6.718 6.185 -3.264 1.00 95.81 141 LYS A N 1
ATOM 1042 C CA . LYS A 1 141 ? 6.297 6.338 -4.663 1.00 95.81 141 LYS A CA 1
ATOM 1043 C C . LYS A 1 141 ? 6.304 4.997 -5.388 1.00 95.81 141 LYS A C 1
ATOM 1045 O O . LYS A 1 141 ? 5.346 4.664 -6.077 1.00 95.81 141 LYS A O 1
ATOM 1050 N N . GLU A 1 142 ? 7.357 4.215 -5.209 1.00 94.44 142 GLU A N 1
ATOM 1051 C CA . GLU A 1 142 ? 7.481 2.904 -5.831 1.00 94.44 142 GLU A CA 1
ATOM 1052 C C . GLU A 1 142 ? 6.399 1.921 -5.380 1.00 94.44 142 GLU A C 1
ATOM 1054 O O . GLU A 1 142 ? 5.703 1.361 -6.226 1.00 94.44 142 GLU A O 1
ATOM 1059 N N . ARG A 1 143 ? 6.190 1.753 -4.069 1.00 95.50 143 ARG A N 1
ATOM 1060 C CA . ARG A 1 14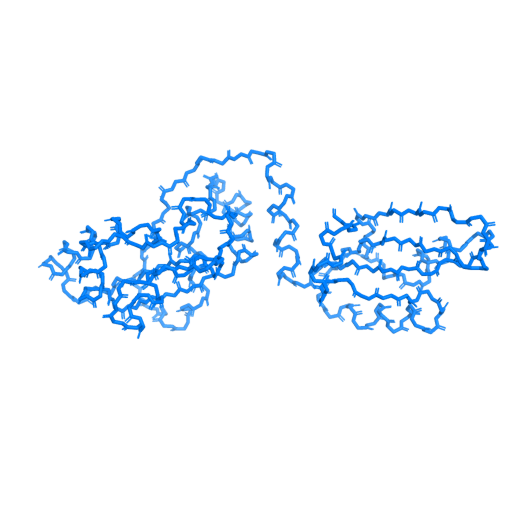3 ? 5.138 0.871 -3.535 1.00 95.50 143 ARG A CA 1
ATOM 1061 C C . ARG A 1 143 ? 3.741 1.304 -3.991 1.00 95.50 143 ARG A C 1
ATOM 1063 O O . ARG A 1 143 ? 2.908 0.444 -4.271 1.00 95.50 143 ARG A O 1
ATOM 1070 N N . ALA A 1 144 ? 3.486 2.612 -4.098 1.00 97.44 144 ALA A N 1
ATOM 1071 C CA . ALA A 1 144 ? 2.227 3.135 -4.630 1.00 97.44 144 ALA A CA 1
ATOM 1072 C C . ALA A 1 144 ? 2.025 2.755 -6.107 1.00 97.44 144 ALA A C 1
ATOM 1074 O O . ALA A 1 144 ? 0.963 2.253 -6.470 1.00 97.44 144 ALA A O 1
ATOM 1075 N N . LEU A 1 145 ? 3.053 2.923 -6.946 1.00 97.19 145 LEU A N 1
ATOM 1076 C CA . LEU A 1 145 ? 2.993 2.562 -8.366 1.00 97.19 145 LEU A CA 1
ATOM 1077 C C . LEU A 1 145 ? 2.861 1.049 -8.591 1.00 97.19 145 LEU A C 1
ATOM 1079 O O . LEU A 1 145 ? 2.128 0.626 -9.484 1.00 97.19 145 LEU A O 1
ATOM 1083 N N . LEU A 1 146 ? 3.543 0.230 -7.783 1.00 95.44 146 LEU A N 1
ATOM 1084 C CA . LEU A 1 146 ? 3.403 -1.230 -7.816 1.00 95.44 146 LEU A CA 1
ATOM 1085 C C . LEU A 1 146 ? 1.967 -1.647 -7.475 1.00 95.44 146 LEU A C 1
ATOM 1087 O O . LEU A 1 146 ? 1.378 -2.460 -8.181 1.00 95.44 146 LEU A O 1
ATOM 1091 N N . TYR A 1 147 ? 1.379 -1.048 -6.436 1.00 95.88 147 TYR A N 1
ATOM 1092 C CA . TYR A 1 147 ? -0.008 -1.309 -6.045 1.00 95.88 147 TYR A CA 1
ATOM 1093 C C . TYR A 1 147 ? -1.024 -0.841 -7.090 1.00 95.88 147 TYR A C 1
ATOM 1095 O O . TYR A 1 147 ? -2.014 -1.525 -7.334 1.00 95.88 147 TYR A O 1
ATOM 1103 N N . ALA A 1 148 ? -0.766 0.293 -7.743 1.00 96.44 148 ALA A N 1
ATOM 1104 C CA . ALA A 1 148 ? -1.594 0.798 -8.833 1.00 96.44 148 ALA A CA 1
ATOM 1105 C C . ALA A 1 148 ? -1.453 -0.008 -10.139 1.00 96.44 148 ALA A C 1
ATOM 1107 O O . ALA A 1 148 ? -2.148 0.299 -11.102 1.00 96.44 148 ALA A O 1
ATOM 1108 N N . ASN A 1 149 ? -0.576 -1.022 -10.179 1.00 96.62 149 ASN A N 1
ATOM 1109 C CA . ASN A 1 149 ? -0.230 -1.780 -11.382 1.00 96.62 149 ASN A CA 1
ATOM 1110 C C . ASN A 1 149 ? 0.262 -0.863 -12.518 1.00 96.62 149 ASN A C 1
ATOM 1112 O O . ASN A 1 149 ? -0.168 -0.996 -13.659 1.00 96.62 149 ASN A O 1
ATOM 1116 N N . LEU A 1 150 ? 1.125 0.098 -12.165 1.00 97.44 150 LEU A N 1
ATOM 1117 C CA . LEU A 1 150 ? 1.730 1.062 -13.090 1.00 97.44 150 LEU A CA 1
ATOM 1118 C C . LEU A 1 150 ? 3.243 0.900 -13.220 1.00 97.44 150 LEU A C 1
ATOM 1120 O O . LEU A 1 150 ? 3.807 1.328 -14.217 1.00 97.44 150 LEU A O 1
ATOM 1124 N N . LYS A 1 151 ? 3.933 0.310 -12.238 1.00 97.00 151 LYS A N 1
ATOM 1125 C CA . LYS A 1 151 ? 5.383 0.081 -12.314 1.00 97.00 151 LYS A CA 1
ATOM 1126 C C . LYS A 1 151 ? 5.694 -1.403 -12.427 1.00 97.00 151 LYS A C 1
ATOM 1128 O O . LYS A 1 151 ? 5.205 -2.215 -11.646 1.00 97.00 151 LYS A O 1
ATOM 1133 N N . HIS A 1 152 ? 6.524 -1.761 -13.398 1.00 97.19 152 HIS A N 1
ATOM 1134 C CA . HIS A 1 152 ? 6.732 -3.138 -13.826 1.00 97.19 152 HIS A CA 1
ATOM 1135 C C . HIS A 1 152 ? 8.199 -3.419 -14.081 1.00 97.19 152 HIS A C 1
ATOM 1137 O O . HIS A 1 152 ? 8.857 -2.684 -14.809 1.00 97.19 152 HIS A O 1
ATOM 1143 N N . TYR A 1 153 ? 8.701 -4.514 -13.527 1.00 97.25 153 TYR A N 1
ATOM 1144 C CA . TYR A 1 153 ? 10.080 -4.928 -13.698 1.00 97.25 153 TYR A CA 1
ATOM 1145 C C . TYR A 1 153 ? 10.168 -6.204 -14.519 1.00 97.25 153 TYR A C 1
ATOM 1147 O O . TYR A 1 153 ? 9.450 -7.181 -14.287 1.00 97.25 153 TYR A O 1
ATOM 1155 N N . PHE A 1 154 ? 11.083 -6.195 -15.481 1.00 96.25 154 PHE A N 1
ATOM 1156 C CA . PHE A 1 154 ? 11.287 -7.285 -16.418 1.00 96.25 154 PHE A CA 1
ATOM 1157 C C . PHE A 1 154 ? 12.755 -7.665 -16.495 1.00 96.25 154 PHE A C 1
ATOM 1159 O O . PHE A 1 154 ? 13.638 -6.809 -16.463 1.00 96.25 154 PHE A O 1
ATOM 1166 N N . ILE A 1 155 ? 13.012 -8.949 -16.726 1.00 94.19 155 ILE A N 1
ATOM 1167 C CA . ILE A 1 155 ? 14.243 -9.354 -17.399 1.00 94.19 155 ILE A CA 1
ATOM 1168 C C . ILE A 1 155 ? 13.996 -9.177 -18.894 1.00 94.19 155 ILE A C 1
ATOM 1170 O O . ILE A 1 155 ? 13.150 -9.859 -19.475 1.00 94.19 155 ILE A O 1
ATOM 1174 N N . VAL A 1 156 ? 14.755 -8.288 -19.524 1.00 94.31 156 VAL A N 1
ATOM 1175 C CA . VAL A 1 156 ? 14.699 -8.012 -20.962 1.00 94.31 156 VAL A CA 1
ATOM 1176 C C . VAL A 1 156 ? 15.916 -8.619 -21.643 1.00 94.31 156 VAL A C 1
ATOM 1178 O O . VAL A 1 156 ? 17.055 -8.465 -21.192 1.00 94.31 156 VAL A O 1
ATOM 1181 N N . ARG A 1 157 ? 15.679 -9.345 -22.735 1.00 91.88 157 ARG A N 1
ATOM 1182 C CA . ARG A 1 157 ? 16.721 -9.941 -23.573 1.00 91.88 157 ARG A CA 1
ATOM 1183 C C . ARG A 1 157 ? 17.071 -8.964 -24.683 1.00 91.88 157 ARG A C 1
ATOM 1185 O O . ARG A 1 157 ? 16.288 -8.764 -25.603 1.00 91.88 157 ARG A O 1
ATOM 1192 N N . PHE A 1 158 ? 18.258 -8.382 -24.607 1.00 90.06 158 PHE A N 1
ATOM 1193 C CA . PHE A 1 158 ? 18.776 -7.536 -25.670 1.00 90.06 158 PHE A CA 1
ATOM 1194 C C . PHE A 1 158 ? 19.645 -8.375 -26.617 1.00 90.06 158 PHE A C 1
ATOM 1196 O O . PHE A 1 158 ? 20.630 -8.974 -26.159 1.00 90.06 158 PHE A O 1
ATOM 1203 N N . PRO A 1 159 ? 19.316 -8.437 -27.924 1.00 85.69 159 PRO A N 1
ATOM 1204 C CA . PRO A 1 159 ? 20.191 -9.078 -28.897 1.00 85.69 159 PRO A CA 1
ATOM 1205 C C . PRO A 1 159 ? 21.533 -8.336 -28.954 1.00 85.69 159 PRO A C 1
ATOM 1207 O O . PRO A 1 159 ? 21.568 -7.106 -28.880 1.00 85.69 159 PRO A O 1
ATOM 1210 N N . GLN A 1 160 ? 22.641 -9.069 -29.107 1.00 79.69 160 GLN A N 1
ATOM 1211 C CA . GLN A 1 160 ? 24.002 -8.509 -29.185 1.00 79.69 160 GLN A CA 1
ATOM 1212 C C . GLN A 1 160 ? 24.272 -7.840 -30.546 1.00 79.69 160 GLN A C 1
ATOM 1214 O O . GLN A 1 160 ? 25.159 -8.232 -31.301 1.00 79.69 160 GLN A O 1
ATOM 1219 N N . ARG A 1 161 ? 23.480 -6.818 -30.879 1.00 85.50 161 ARG A N 1
ATOM 1220 C CA . ARG A 1 161 ? 23.631 -5.998 -32.085 1.00 85.50 161 ARG A CA 1
ATOM 1221 C C . ARG A 1 161 ? 23.435 -4.522 -31.776 1.00 85.50 161 ARG A C 1
ATOM 1223 O O . ARG A 1 161 ? 22.692 -4.145 -30.867 1.00 85.50 161 ARG A O 1
ATOM 1230 N N . ALA A 1 162 ? 24.080 -3.676 -32.574 1.00 85.56 162 ALA A N 1
ATOM 1231 C CA . ALA A 1 162 ? 23.887 -2.237 -32.490 1.00 85.56 162 ALA A CA 1
ATOM 1232 C C . ALA A 1 162 ? 22.404 -1.876 -32.697 1.00 85.56 162 ALA A C 1
ATOM 1234 O O . ALA A 1 162 ? 21.717 -2.459 -33.536 1.00 85.56 162 ALA A O 1
ATOM 1235 N N . GLY A 1 163 ? 21.915 -0.913 -31.915 1.00 89.94 163 GLY A N 1
ATOM 1236 C CA . GLY A 1 163 ? 20.548 -0.404 -32.030 1.00 89.94 163 GLY A CA 1
ATOM 1237 C C . GLY A 1 163 ? 19.471 -1.193 -31.278 1.00 89.94 163 GLY A C 1
ATOM 1238 O O . GLY A 1 163 ? 18.334 -0.743 -31.281 1.00 89.94 163 GLY A O 1
ATOM 1239 N N . ALA A 1 164 ? 19.793 -2.291 -30.583 1.00 90.94 164 ALA A N 1
ATOM 1240 C CA . ALA A 1 164 ? 18.798 -3.085 -29.848 1.00 90.94 164 ALA A CA 1
ATOM 1241 C C . ALA A 1 164 ? 18.008 -2.273 -28.800 1.00 90.94 164 ALA A C 1
ATOM 1243 O O . ALA A 1 164 ? 16.791 -2.391 -28.715 1.00 90.94 164 ALA A O 1
ATOM 1244 N N . LEU A 1 165 ? 18.682 -1.402 -28.039 1.00 91.12 165 LEU A N 1
ATOM 1245 C CA . LEU A 1 165 ? 18.008 -0.507 -27.091 1.00 91.12 165 LEU A CA 1
ATOM 1246 C C . LEU A 1 165 ? 17.153 0.551 -27.802 1.00 91.12 165 LEU A C 1
ATOM 1248 O O . LEU A 1 165 ? 16.060 0.862 -27.349 1.00 91.12 165 LEU A O 1
ATOM 1252 N N . LYS A 1 166 ? 17.629 1.074 -28.938 1.00 93.25 166 LYS A N 1
ATOM 1253 C CA . LYS A 1 166 ? 16.871 2.036 -29.748 1.00 93.25 166 LYS A CA 1
ATOM 1254 C C . LYS A 1 166 ? 15.584 1.408 -30.283 1.00 93.25 166 LYS A C 1
ATOM 1256 O O . LYS A 1 166 ? 14.549 2.054 -30.258 1.00 93.25 166 LYS A O 1
ATOM 1261 N N . GLU A 1 167 ? 15.652 0.165 -30.747 1.00 93.88 167 GLU A N 1
ATOM 1262 C CA . GLU A 1 167 ? 14.481 -0.598 -31.180 1.00 93.88 167 GLU A CA 1
ATOM 1263 C C . GLU A 1 167 ? 13.530 -0.882 -30.021 1.00 93.88 167 GLU A C 1
ATOM 1265 O O . GLU A 1 167 ? 12.330 -0.700 -30.172 1.00 93.88 167 GLU A O 1
ATOM 1270 N N . PHE A 1 168 ? 14.049 -1.249 -28.846 1.00 95.06 168 PHE A N 1
ATOM 1271 C CA . PHE A 1 168 ? 13.214 -1.434 -27.661 1.00 95.06 168 PHE A CA 1
ATOM 1272 C C . PHE A 1 168 ? 12.429 -0.163 -27.313 1.00 95.06 168 PHE A C 1
ATOM 1274 O O . PHE A 1 168 ? 11.215 -0.205 -27.141 1.00 95.06 168 PHE A O 1
ATOM 1281 N N . VAL A 1 169 ? 13.105 0.985 -27.286 1.00 94.44 169 VAL A N 1
ATOM 1282 C CA . VAL A 1 169 ? 12.466 2.274 -26.989 1.00 94.44 169 VAL A CA 1
ATOM 1283 C C . VAL A 1 169 ? 11.522 2.727 -28.109 1.00 94.44 169 VAL A C 1
ATOM 1285 O O . VAL A 1 169 ? 10.482 3.301 -27.821 1.00 94.44 169 VAL A O 1
ATOM 1288 N N . GLY A 1 170 ? 11.872 2.496 -29.377 1.00 93.62 170 GLY A N 1
ATOM 1289 C CA . GLY A 1 170 ? 11.110 3.006 -30.521 1.00 93.62 170 GLY A CA 1
ATOM 1290 C C . GLY A 1 170 ? 9.922 2.143 -30.947 1.00 93.62 170 GLY A C 1
ATOM 1291 O O . GLY A 1 170 ? 8.913 2.682 -31.388 1.00 93.62 170 GLY A O 1
ATOM 1292 N N . GLU A 1 171 ? 10.036 0.820 -30.825 1.00 93.31 171 GLU A N 1
ATOM 1293 C CA . GLU A 1 171 ? 9.062 -0.134 -31.379 1.00 93.31 171 GLU A CA 1
ATOM 1294 C C . GLU A 1 171 ? 8.290 -0.893 -30.287 1.00 93.31 171 GLU A C 1
ATOM 1296 O O . GLU A 1 171 ? 7.145 -1.306 -30.501 1.00 93.31 171 GLU A O 1
ATOM 1301 N N . ILE A 1 172 ? 8.902 -1.100 -29.112 1.00 95.38 172 ILE A N 1
ATOM 1302 C CA . ILE A 1 172 ? 8.329 -1.943 -28.051 1.00 95.38 172 ILE A CA 1
ATOM 1303 C C . ILE A 1 172 ? 7.574 -1.109 -27.026 1.00 95.38 172 ILE A C 1
ATOM 1305 O O . ILE A 1 172 ? 6.403 -1.397 -26.769 1.00 95.38 172 ILE A O 1
ATOM 1309 N N . LEU A 1 173 ? 8.220 -0.081 -26.473 1.00 95.81 173 LEU A N 1
ATOM 1310 C CA . LEU A 1 173 ? 7.585 0.819 -25.514 1.00 95.81 173 LEU A CA 1
ATOM 1311 C C . LEU A 1 173 ? 6.417 1.584 -26.149 1.00 95.81 173 LEU A C 1
ATOM 1313 O O . LEU A 1 173 ? 6.422 1.925 -27.336 1.00 95.81 173 LEU A O 1
ATOM 1317 N N . GLY A 1 174 ? 5.381 1.823 -25.353 1.00 92.44 174 GLY A N 1
ATOM 1318 C CA . GLY A 1 174 ? 4.313 2.754 -25.676 1.00 92.44 174 GLY A CA 1
ATOM 1319 C C . GLY A 1 174 ? 4.814 4.203 -25.706 1.00 92.44 174 GLY A C 1
ATOM 1320 O O . GLY A 1 174 ? 5.845 4.530 -25.122 1.00 92.44 174 GLY A O 1
ATOM 1321 N N . PRO A 1 175 ? 4.070 5.115 -26.358 1.00 92.75 175 PRO A N 1
ATOM 1322 C CA . PRO A 1 175 ? 4.462 6.522 -26.493 1.00 92.75 175 PRO A CA 1
ATOM 1323 C C . PRO A 1 175 ? 4.513 7.287 -25.160 1.00 92.75 175 PRO A C 1
ATOM 1325 O O . PRO A 1 175 ? 4.968 8.428 -25.133 1.00 92.75 175 PRO A O 1
ATOM 1328 N N . THR A 1 176 ? 3.995 6.697 -24.084 1.00 94.25 176 THR A N 1
ATOM 1329 C CA . THR A 1 176 ? 3.938 7.278 -22.738 1.00 94.25 176 THR A CA 1
ATOM 1330 C C . THR A 1 176 ? 4.585 6.384 -21.683 1.00 94.25 176 THR A C 1
ATOM 1332 O O . THR A 1 176 ? 4.382 6.636 -20.500 1.00 94.25 176 THR A O 1
ATOM 1335 N N . ASP A 1 177 ? 5.296 5.336 -22.097 1.00 95.75 177 ASP A N 1
ATOM 1336 C CA . ASP A 1 177 ? 5.950 4.413 -21.174 1.00 95.75 177 ASP A CA 1
ATOM 1337 C C . ASP A 1 177 ? 7.354 4.930 -20.862 1.00 95.75 177 ASP A C 1
ATOM 1339 O O . ASP A 1 177 ? 8.133 5.228 -21.772 1.00 95.75 177 ASP A O 1
ATOM 1343 N N . ASP A 1 178 ? 7.700 4.981 -19.580 1.00 95.50 178 ASP A N 1
ATOM 1344 C CA . ASP A 1 178 ? 8.987 5.492 -19.118 1.00 95.50 178 ASP A CA 1
ATOM 1345 C C . ASP A 1 178 ? 9.874 4.360 -18.592 1.00 95.50 178 ASP A C 1
ATOM 1347 O O . ASP A 1 178 ? 9.468 3.554 -17.753 1.00 95.50 178 ASP A O 1
ATOM 1351 N N . ILE A 1 179 ? 11.137 4.322 -19.029 1.00 96.19 179 ILE A N 1
ATOM 1352 C CA . ILE A 1 179 ? 12.149 3.466 -18.396 1.00 96.19 179 ILE A CA 1
ATOM 1353 C C . ILE A 1 179 ? 12.586 4.134 -17.089 1.00 96.19 179 ILE A C 1
ATOM 1355 O O . ILE A 1 179 ? 13.255 5.165 -17.100 1.00 96.19 179 ILE A O 1
ATOM 1359 N N . THR A 1 180 ? 12.245 3.518 -15.961 1.00 94.62 180 THR A N 1
ATOM 1360 C CA . THR A 1 180 ? 12.553 4.021 -14.610 1.00 94.62 180 THR A CA 1
ATOM 1361 C C . THR A 1 180 ? 13.709 3.290 -13.937 1.00 94.62 180 THR A C 1
ATOM 1363 O O . THR A 1 180 ? 14.273 3.793 -12.967 1.00 94.62 180 THR A O 1
ATOM 1366 N N . HIS A 1 181 ? 14.091 2.124 -14.455 1.00 94.31 181 HIS A N 1
ATOM 1367 C CA . HIS A 1 181 ? 15.256 1.372 -14.005 1.00 94.31 181 HIS A CA 1
ATOM 1368 C C . HIS A 1 181 ? 15.881 0.642 -15.195 1.00 94.31 181 HIS A C 1
ATOM 1370 O O . HIS A 1 181 ? 15.167 0.097 -16.037 1.00 94.31 181 HIS A O 1
ATOM 1376 N N . PHE A 1 182 ? 17.209 0.623 -15.274 1.00 93.62 182 PHE A N 1
ATOM 1377 C CA . PHE A 1 182 ? 17.930 -0.108 -16.310 1.00 93.62 182 PHE A CA 1
ATOM 1378 C C . PHE A 1 182 ? 19.275 -0.590 -15.772 1.00 93.62 182 PHE A C 1
ATOM 1380 O O . PHE A 1 182 ? 20.221 0.190 -15.651 1.00 93.62 182 PHE A O 1
ATOM 1387 N N . GLU A 1 183 ? 19.377 -1.884 -15.496 1.00 91.38 183 GLU A N 1
ATOM 1388 C CA . GLU A 1 183 ? 20.618 -2.527 -15.086 1.00 91.38 183 GLU A CA 1
ATOM 1389 C C . GLU A 1 183 ? 21.012 -3.597 -16.102 1.00 91.38 183 GLU A C 1
ATOM 1391 O O . GLU A 1 183 ? 20.295 -4.570 -16.327 1.00 91.38 183 GLU A O 1
ATOM 1396 N N . TYR A 1 184 ? 22.177 -3.430 -16.727 1.00 84.94 184 TYR A N 1
ATOM 1397 C CA . TYR A 1 184 ? 22.702 -4.373 -17.709 1.00 84.94 184 TYR A CA 1
ATOM 1398 C C . TYR A 1 184 ? 23.974 -5.041 -17.199 1.00 84.94 184 TYR A C 1
ATOM 1400 O O . TYR A 1 184 ? 25.009 -4.394 -17.025 1.00 84.94 184 TYR A O 1
ATOM 1408 N N . THR A 1 185 ? 23.940 -6.365 -17.053 1.00 73.19 185 THR A N 1
ATOM 1409 C CA . THR A 1 185 ? 25.138 -7.142 -16.726 1.00 73.19 185 THR A CA 1
ATOM 1410 C C . THR A 1 185 ? 25.751 -7.727 -17.995 1.00 73.19 185 THR A C 1
ATOM 1412 O O . THR A 1 185 ? 25.226 -8.667 -18.600 1.00 73.19 185 THR A O 1
ATOM 1415 N N . LYS A 1 186 ? 26.924 -7.221 -18.387 1.00 67.44 186 LYS A N 1
ATOM 1416 C CA . LYS A 1 186 ? 27.683 -7.764 -19.520 1.00 67.44 186 LYS A CA 1
ATOM 1417 C C . LYS A 1 186 ? 28.237 -9.151 -19.168 1.00 67.44 186 LYS A C 1
ATOM 1419 O O . LYS A 1 186 ? 29.184 -9.264 -18.397 1.00 67.44 186 LYS A O 1
ATOM 1424 N N . LYS A 1 187 ? 27.685 -10.215 -19.760 1.00 65.19 187 LYS A N 1
ATOM 1425 C CA . LYS A 1 187 ? 28.260 -11.572 -19.690 1.00 65.19 187 LYS A CA 1
ATOM 1426 C C . LYS A 1 187 ? 29.110 -11.837 -20.930 1.00 65.19 187 LYS A C 1
ATOM 1428 O O . LYS A 1 187 ? 28.671 -11.579 -22.043 1.00 65.19 187 LYS A O 1
ATOM 1433 N N . SER A 1 188 ? 30.324 -12.352 -20.736 1.00 59.81 188 SER A N 1
ATOM 1434 C CA . SER A 1 188 ? 31.343 -12.483 -21.789 1.00 59.81 188 SER A CA 1
ATOM 1435 C C . SER A 1 188 ? 31.068 -13.563 -22.845 1.00 59.81 188 SER A C 1
ATOM 1437 O O . SER A 1 188 ? 31.826 -13.634 -23.801 1.00 59.81 188 SER A O 1
ATOM 1439 N N . ASN A 1 189 ? 30.028 -14.399 -22.693 1.00 52.41 189 ASN A N 1
ATOM 1440 C CA . ASN A 1 189 ? 29.912 -15.648 -23.463 1.00 52.41 189 ASN A CA 1
ATOM 1441 C C . ASN A 1 189 ? 28.467 -16.110 -23.773 1.00 52.41 189 ASN A C 1
ATOM 1443 O O . ASN A 1 189 ? 28.189 -17.308 -23.789 1.00 52.41 189 ASN A O 1
ATOM 1447 N N . ARG A 1 190 ? 27.508 -15.194 -23.974 1.00 57.69 190 ARG A N 1
ATOM 1448 C CA . ARG A 1 190 ? 26.140 -15.555 -24.409 1.00 57.69 190 ARG A CA 1
ATOM 1449 C C . ARG A 1 190 ? 25.665 -14.667 -25.556 1.00 57.69 190 ARG A C 1
ATOM 1451 O O . ARG A 1 190 ? 25.839 -13.454 -25.490 1.00 57.69 190 ARG A O 1
ATOM 1458 N N . ASP A 1 191 ? 24.985 -15.275 -26.529 1.00 57.84 191 ASP A N 1
ATOM 1459 C CA . ASP A 1 191 ? 24.414 -14.603 -27.711 1.00 57.84 191 ASP A CA 1
ATOM 1460 C C . ASP A 1 191 ? 23.374 -13.519 -27.364 1.00 57.84 191 ASP A C 1
ATOM 1462 O O . ASP A 1 191 ? 23.120 -12.618 -28.160 1.00 57.84 191 ASP A O 1
ATOM 1466 N N . ASN A 1 192 ? 22.816 -13.562 -26.146 1.00 60.84 192 ASN A N 1
ATOM 1467 C CA . ASN A 1 192 ? 21.876 -12.576 -25.618 1.00 60.84 192 ASN A CA 1
ATOM 1468 C C . ASN A 1 192 ? 22.389 -11.975 -24.304 1.00 60.84 192 ASN A C 1
ATOM 1470 O O . ASN A 1 192 ? 22.740 -12.704 -23.369 1.00 60.84 192 ASN A O 1
ATOM 1474 N N . GLY A 1 193 ? 22.387 -10.642 -24.224 1.00 72.44 193 GLY A N 1
ATOM 1475 C CA . GLY A 1 193 ? 22.557 -9.915 -22.967 1.00 72.44 193 GLY A CA 1
ATOM 1476 C C . GLY A 1 193 ? 21.217 -9.794 -22.239 1.00 72.44 193 GLY A C 1
ATOM 1477 O O . GLY A 1 193 ? 20.180 -9.625 -22.878 1.00 72.44 193 GLY A O 1
ATOM 1478 N N . SER A 1 194 ? 21.222 -9.899 -20.912 1.00 86.19 194 SER A N 1
ATOM 1479 C CA . SER A 1 194 ? 20.023 -9.689 -20.095 1.00 86.19 194 SER A CA 1
ATOM 1480 C C . SER A 1 194 ? 20.166 -8.394 -19.311 1.00 86.19 194 SER A C 1
ATOM 1482 O O . SER A 1 194 ? 21.225 -8.151 -18.731 1.00 86.19 194 SER A O 1
ATOM 1484 N N . ALA A 1 195 ? 19.110 -7.589 -19.306 1.00 91.81 195 ALA A N 1
ATOM 1485 C CA . ALA A 1 195 ? 18.994 -6.410 -18.461 1.00 91.81 195 ALA A CA 1
ATOM 1486 C C . ALA A 1 195 ? 17.771 -6.537 -17.555 1.00 91.81 195 ALA A C 1
ATOM 1488 O O . ALA A 1 195 ? 16.754 -7.092 -17.976 1.00 91.81 195 ALA A O 1
ATOM 1489 N N . VAL A 1 196 ? 17.866 -6.004 -16.344 1.00 94.88 196 VAL A N 1
ATOM 1490 C CA . VAL A 1 196 ? 16.702 -5.706 -15.513 1.00 94.88 196 VAL A CA 1
ATOM 1491 C C . VAL A 1 196 ? 16.201 -4.335 -15.941 1.00 94.88 196 VAL A C 1
ATOM 1493 O O . VAL A 1 196 ? 16.958 -3.365 -15.949 1.00 94.88 196 VAL A O 1
ATOM 1496 N N . VAL A 1 197 ? 14.945 -4.260 -16.369 1.00 96.44 197 VAL A N 1
ATOM 1497 C CA . VAL A 1 197 ? 14.333 -3.020 -16.853 1.00 96.44 197 VAL A CA 1
ATOM 1498 C C . VAL A 1 197 ? 13.059 -2.770 -16.066 1.00 96.44 197 VAL A C 1
ATOM 1500 O O . VAL A 1 197 ? 12.154 -3.603 -16.079 1.00 96.44 197 VAL A O 1
ATOM 1503 N N . GLY A 1 198 ? 13.005 -1.631 -15.381 1.00 97.00 198 GLY A N 1
ATOM 1504 C CA . GLY A 1 198 ? 11.797 -1.098 -14.763 1.00 97.00 198 GLY A CA 1
ATOM 1505 C C . GLY A 1 198 ? 11.108 -0.145 -15.727 1.00 97.00 198 GLY A C 1
ATOM 1506 O O . GLY A 1 198 ? 11.747 0.759 -16.266 1.00 97.00 198 GLY A O 1
ATOM 1507 N N . ILE A 1 199 ? 9.818 -0.360 -15.947 1.00 97.94 199 ILE A N 1
ATOM 1508 C CA . ILE A 1 199 ? 8.967 0.395 -16.861 1.00 97.94 199 ILE A CA 1
ATOM 1509 C C . ILE A 1 199 ? 7.791 0.937 -16.054 1.00 97.94 199 ILE A C 1
ATOM 1511 O O . ILE A 1 199 ? 7.118 0.182 -15.352 1.00 97.94 199 ILE A O 1
ATOM 1515 N N . GLU A 1 200 ? 7.574 2.244 -16.125 1.00 97.62 200 GLU A N 1
ATOM 1516 C CA . GLU A 1 200 ? 6.387 2.915 -15.601 1.00 97.62 200 GLU A CA 1
ATOM 1517 C C . GLU A 1 200 ? 5.413 3.156 -16.758 1.00 97.62 200 GLU A C 1
ATOM 1519 O O . GLU A 1 200 ? 5.777 3.731 -17.783 1.00 97.62 200 GLU A O 1
ATOM 1524 N N . LEU A 1 201 ? 4.192 2.660 -16.601 1.00 97.62 201 LEU A N 1
ATOM 1525 C CA . LEU A 1 201 ? 3.093 2.786 -17.546 1.00 97.62 201 LEU A CA 1
ATOM 1526 C C . LEU A 1 201 ? 2.171 3.922 -17.123 1.00 97.62 201 LEU A C 1
ATOM 1528 O O . LEU A 1 201 ? 2.049 4.255 -15.943 1.00 97.62 201 LEU A O 1
ATOM 1532 N N . LYS A 1 202 ? 1.449 4.470 -18.099 1.00 95.75 202 LYS A N 1
ATOM 1533 C CA . LYS A 1 202 ? 0.420 5.479 -17.845 1.00 95.75 202 LYS A CA 1
ATOM 1534 C C . LYS A 1 202 ? -0.917 4.863 -17.433 1.00 95.75 202 LYS A C 1
ATOM 1536 O O . LYS A 1 202 ? -1.632 5.466 -16.630 1.00 95.75 202 LYS A O 1
ATOM 1541 N N . SER A 1 203 ? -1.261 3.701 -17.987 1.00 96.50 203 SER A N 1
ATOM 1542 C CA . SER A 1 203 ? -2.460 2.938 -17.642 1.00 96.50 203 SER A CA 1
ATOM 1543 C C . SER A 1 203 ? -2.101 1.498 -17.264 1.00 96.50 203 SER A C 1
ATOM 1545 O O . SER A 1 203 ? -1.251 0.898 -17.923 1.00 96.50 203 SER A O 1
ATOM 1547 N N . PRO A 1 204 ? -2.784 0.886 -16.278 1.00 95.81 204 PRO A N 1
ATOM 1548 C C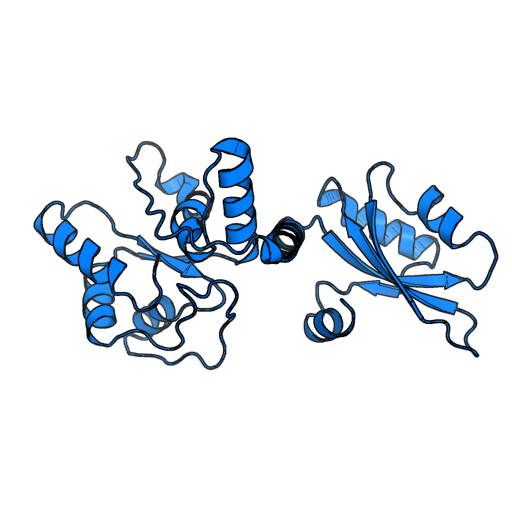A . PRO A 1 204 ? -2.618 -0.538 -15.981 1.00 95.81 204 PRO A CA 1
ATOM 1549 C C . PRO A 1 204 ? -2.953 -1.448 -17.171 1.00 95.81 204 PRO A C 1
ATOM 1551 O O . PRO A 1 204 ? -2.396 -2.538 -17.293 1.00 95.81 204 PRO A O 1
ATOM 1554 N N . ASP A 1 205 ? -3.840 -0.986 -18.058 1.00 96.44 205 ASP A N 1
ATOM 1555 C CA . ASP A 1 205 ? -4.268 -1.714 -19.257 1.00 96.44 205 ASP A CA 1
ATOM 1556 C C . ASP A 1 205 ? -3.157 -1.822 -20.322 1.00 96.44 205 ASP A C 1
ATOM 1558 O O . ASP A 1 205 ? -3.259 -2.638 -21.239 1.00 96.44 205 ASP A O 1
ATOM 1562 N N . ASP A 1 206 ? -2.079 -1.036 -20.203 1.00 96.12 206 ASP A N 1
ATOM 1563 C CA . ASP A 1 206 ? -0.967 -1.024 -21.163 1.00 96.12 206 ASP A CA 1
ATOM 1564 C C . ASP A 1 206 ? 0.019 -2.194 -20.948 1.00 96.12 206 ASP A C 1
ATOM 1566 O O . ASP A 1 206 ? 0.836 -2.497 -21.825 1.00 96.12 206 ASP A O 1
ATOM 1570 N N . LEU A 1 207 ? -0.087 -2.915 -19.822 1.00 96.94 207 LEU A N 1
ATOM 1571 C CA . LEU A 1 207 ? 0.824 -4.007 -19.464 1.00 96.94 207 LEU A CA 1
ATOM 1572 C C . LEU A 1 207 ? 0.759 -5.185 -20.446 1.00 96.94 207 LEU A C 1
ATOM 1574 O O . LEU A 1 207 ? 1.790 -5.655 -20.935 1.00 96.94 207 LEU A O 1
ATOM 1578 N N . ASP A 1 208 ? -0.445 -5.674 -20.742 1.00 96.50 208 ASP A N 1
ATOM 1579 C CA . ASP A 1 208 ? -0.640 -6.819 -21.638 1.00 96.50 208 ASP A CA 1
ATOM 1580 C C . ASP A 1 208 ? -0.199 -6.513 -23.084 1.00 96.50 208 ASP A C 1
ATOM 1582 O O . ASP A 1 208 ? 0.521 -7.334 -23.679 1.00 96.50 208 ASP A O 1
ATOM 1586 N N . PRO A 1 209 ? -0.539 -5.341 -23.665 1.00 96.44 209 PRO A N 1
ATOM 1587 C CA . PRO A 1 209 ? 0.029 -4.885 -24.930 1.00 96.44 209 PRO A CA 1
ATOM 1588 C C . PRO A 1 209 ? 1.562 -4.841 -24.930 1.00 96.44 209 PRO A C 1
ATOM 1590 O O . PRO A 1 209 ? 2.181 -5.356 -25.869 1.00 96.44 209 PRO A O 1
ATOM 1593 N N . LEU A 1 210 ? 2.184 -4.286 -23.883 1.00 97.38 210 LEU A N 1
ATOM 1594 C CA . LEU A 1 210 ? 3.642 -4.210 -23.756 1.00 97.38 210 LEU A CA 1
ATOM 1595 C C . LEU A 1 210 ? 4.275 -5.608 -23.739 1.00 97.38 210 LEU A C 1
ATOM 1597 O O . LEU A 1 210 ? 5.165 -5.900 -24.543 1.00 97.38 210 LEU A O 1
ATOM 1601 N N . ILE A 1 211 ? 3.782 -6.508 -22.882 1.00 97.19 211 ILE A N 1
ATOM 1602 C CA . ILE A 1 211 ? 4.271 -7.894 -22.793 1.00 97.19 211 ILE A CA 1
ATOM 1603 C C . ILE A 1 211 ? 4.122 -8.608 -24.141 1.00 97.19 211 ILE A C 1
ATOM 1605 O O . ILE A 1 211 ? 5.023 -9.341 -24.563 1.00 97.19 211 ILE A O 1
ATOM 1609 N N . THR A 1 212 ? 3.001 -8.395 -24.831 1.00 97.00 212 THR A N 1
ATOM 1610 C CA . THR A 1 212 ? 2.740 -8.991 -26.147 1.00 97.00 212 THR A CA 1
ATOM 1611 C C . THR A 1 212 ? 3.762 -8.519 -27.177 1.00 97.00 212 THR A C 1
ATOM 1613 O O . THR A 1 212 ? 4.385 -9.356 -27.836 1.00 97.00 212 THR A O 1
ATOM 1616 N N . LYS A 1 213 ? 4.023 -7.208 -27.269 1.00 96.44 213 LYS A N 1
ATOM 1617 C CA . LYS A 1 213 ? 5.068 -6.659 -28.151 1.00 96.44 213 LYS A CA 1
ATOM 1618 C C . LYS A 1 213 ? 6.453 -7.202 -27.807 1.00 96.44 213 LYS A C 1
ATOM 1620 O O . LYS A 1 213 ? 7.169 -7.662 -28.696 1.00 96.44 213 LYS A O 1
ATOM 1625 N N . MET A 1 214 ? 6.817 -7.228 -26.522 1.00 96.75 214 MET A N 1
ATOM 1626 C CA . MET A 1 214 ? 8.103 -7.774 -26.074 1.00 96.75 214 MET A CA 1
ATOM 1627 C C . MET A 1 214 ? 8.285 -9.234 -26.504 1.00 96.75 214 MET A C 1
ATOM 1629 O O . MET A 1 214 ? 9.383 -9.619 -26.907 1.00 96.75 214 MET A O 1
ATOM 1633 N N . LYS A 1 215 ? 7.231 -10.057 -26.430 1.00 96.69 215 LYS A N 1
ATOM 1634 C CA . LYS A 1 215 ? 7.270 -11.460 -26.873 1.00 96.69 215 LYS A CA 1
ATOM 1635 C C . LYS A 1 215 ? 7.401 -11.573 -28.389 1.00 96.69 215 LYS A C 1
ATOM 1637 O O . LYS A 1 215 ? 8.256 -12.320 -28.854 1.00 96.69 215 LYS A O 1
ATOM 1642 N N . LEU A 1 216 ? 6.609 -10.812 -29.147 1.00 96.12 216 LEU A N 1
ATOM 1643 C CA . LEU A 1 216 ? 6.632 -10.824 -30.617 1.00 96.12 216 LEU A CA 1
ATOM 1644 C C . LEU A 1 216 ? 8.007 -10.446 -31.186 1.00 96.12 216 LEU A C 1
ATOM 1646 O O . LEU A 1 216 ? 8.458 -11.048 -32.157 1.00 96.12 216 LEU A O 1
ATOM 1650 N N . HIS A 1 217 ? 8.697 -9.498 -30.552 1.00 93.88 217 HIS A N 1
ATOM 1651 C CA . HIS A 1 217 ? 10.019 -9.031 -30.975 1.00 93.88 217 HIS A CA 1
ATOM 1652 C C . HIS A 1 217 ? 11.186 -9.725 -30.247 1.00 93.88 217 HIS A C 1
ATOM 1654 O O . HIS A 1 217 ? 12.333 -9.304 -30.376 1.00 93.88 217 HIS A O 1
ATOM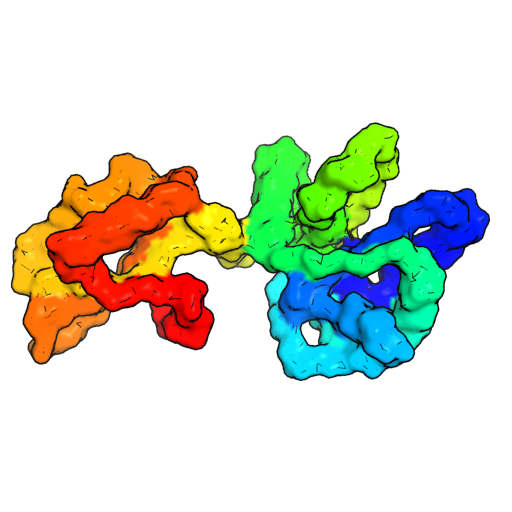 1660 N N . ASN A 1 218 ? 10.925 -10.806 -29.500 1.00 93.06 218 ASN A N 1
ATOM 1661 C CA . ASN A 1 218 ? 11.927 -11.596 -28.767 1.00 93.06 218 ASN A CA 1
ATOM 1662 C C . ASN A 1 218 ? 12.730 -10.828 -27.691 1.00 93.06 218 ASN A C 1
ATOM 1664 O O . ASN A 1 218 ? 13.813 -11.265 -27.298 1.00 93.06 218 ASN A O 1
ATOM 1668 N N . PHE A 1 219 ? 12.190 -9.724 -27.168 1.00 94.69 219 PHE A N 1
ATOM 1669 C CA . PHE A 1 219 ? 12.755 -8.983 -26.032 1.00 94.69 219 PHE A CA 1
ATOM 1670 C C . PHE A 1 219 ? 12.318 -9.543 -24.671 1.00 94.69 219 PHE A C 1
ATOM 1672 O O . PHE A 1 219 ? 12.990 -9.313 -23.664 1.00 94.69 219 PHE A O 1
ATOM 1679 N N . TYR A 1 220 ? 11.207 -10.281 -24.608 1.00 95.69 220 TYR A N 1
ATOM 1680 C CA . TYR A 1 220 ? 10.679 -10.805 -23.346 1.00 95.69 220 TYR A CA 1
ATOM 1681 C C . TYR A 1 220 ? 11.601 -11.876 -22.743 1.00 95.69 220 TYR A C 1
ATOM 1683 O O . TYR A 1 220 ? 11.825 -12.935 -23.335 1.00 95.69 220 TYR A O 1
ATOM 1691 N N . GLY A 1 221 ? 12.127 -11.617 -21.546 1.00 92.94 221 GLY A N 1
ATOM 1692 C CA . GLY A 1 221 ? 12.835 -12.606 -20.739 1.00 92.94 221 GLY A CA 1
ATOM 1693 C C . GLY A 1 221 ? 11.953 -13.160 -19.632 1.00 92.94 221 GLY A C 1
ATOM 1694 O O . GLY A 1 221 ? 11.655 -14.353 -19.639 1.00 92.94 221 GLY A O 1
ATOM 1695 N N . ASP A 1 222 ? 11.568 -12.306 -18.688 1.00 93.62 222 ASP A N 1
ATOM 1696 C CA . ASP A 1 222 ? 10.759 -12.685 -17.531 1.00 93.62 222 ASP A CA 1
ATOM 1697 C C . ASP A 1 222 ? 10.059 -11.472 -16.908 1.00 93.62 222 ASP A C 1
ATOM 1699 O O . ASP A 1 222 ? 10.535 -10.349 -17.068 1.00 93.62 222 ASP A O 1
ATOM 1703 N N . TYR A 1 223 ? 8.974 -11.703 -16.169 1.00 95.62 223 TYR A N 1
ATOM 1704 C CA . TYR A 1 223 ? 8.296 -10.680 -15.366 1.00 95.62 223 TYR A CA 1
ATOM 1705 C C . TYR A 1 223 ? 8.658 -10.872 -13.891 1.00 95.62 223 TYR A C 1
ATOM 1707 O O . TYR A 1 223 ? 8.598 -11.994 -13.386 1.00 95.62 223 TYR A O 1
ATOM 1715 N N . LEU A 1 224 ? 9.086 -9.800 -13.219 1.00 94.81 224 LEU A N 1
ATOM 1716 C CA . LEU A 1 224 ? 9.694 -9.879 -11.887 1.00 94.81 224 LEU A CA 1
ATOM 1717 C C . LEU A 1 224 ? 8.725 -9.565 -10.746 1.00 94.81 224 LEU A C 1
ATOM 1719 O O . LEU A 1 224 ? 8.893 -10.114 -9.662 1.00 94.81 224 LEU A O 1
ATOM 1723 N N . ASN A 1 225 ? 7.690 -8.748 -10.966 1.00 93.12 225 ASN A N 1
ATOM 1724 C CA . ASN A 1 225 ? 6.815 -8.296 -9.873 1.00 93.12 225 ASN A CA 1
ATOM 1725 C C . ASN A 1 225 ? 6.057 -9.439 -9.170 1.00 93.12 225 ASN A C 1
ATOM 1727 O O . ASN A 1 225 ? 5.645 -9.286 -8.026 1.00 93.12 225 ASN A O 1
ATOM 1731 N N . ASN A 1 226 ? 5.861 -10.587 -9.828 1.00 88.81 226 ASN A N 1
ATOM 1732 C CA . ASN A 1 226 ? 5.241 -11.773 -9.224 1.00 88.81 226 ASN A CA 1
ATOM 1733 C C . ASN A 1 226 ? 6.262 -12.768 -8.634 1.00 88.81 226 ASN A C 1
ATOM 1735 O O . ASN A 1 226 ? 5.893 -13.890 -8.286 1.00 88.81 226 ASN A O 1
ATOM 1739 N N . LYS A 1 227 ? 7.538 -12.375 -8.527 1.00 89.31 227 LYS A N 1
ATOM 1740 C CA . LYS A 1 227 ? 8.647 -13.181 -7.993 1.00 89.31 227 LYS A CA 1
ATOM 1741 C C . LYS A 1 227 ? 9.365 -12.399 -6.889 1.00 89.31 227 LYS A C 1
ATOM 1743 O O . LYS A 1 227 ? 10.481 -11.941 -7.121 1.00 89.31 227 LYS A O 1
ATOM 1748 N N . PRO A 1 228 ? 8.752 -12.235 -5.704 1.00 79.44 228 PRO A N 1
ATOM 1749 C CA . PRO A 1 228 ? 9.248 -11.339 -4.657 1.00 79.44 228 PRO A CA 1
ATOM 1750 C C . PRO A 1 228 ? 10.691 -11.636 -4.238 1.00 79.44 228 PRO A C 1
ATOM 1752 O O . PRO A 1 228 ? 11.475 -10.703 -4.112 1.00 79.44 228 PRO A O 1
ATOM 1755 N N . ASP A 1 229 ? 11.073 -12.913 -4.124 1.00 80.94 229 ASP A N 1
ATOM 1756 C CA . ASP A 1 229 ? 12.455 -13.286 -3.796 1.00 80.94 229 ASP A CA 1
ATOM 1757 C C . ASP A 1 229 ? 13.439 -12.776 -4.857 1.00 80.94 229 ASP A C 1
ATOM 1759 O O . ASP A 1 229 ? 14.437 -12.141 -4.539 1.00 80.94 229 ASP A O 1
ATOM 1763 N N . LEU A 1 230 ? 13.144 -13.013 -6.140 1.00 78.44 230 LEU A N 1
ATOM 1764 C CA . LEU A 1 230 ? 14.003 -12.577 -7.241 1.00 78.44 230 LEU A CA 1
ATOM 1765 C C . LEU A 1 230 ? 14.007 -11.052 -7.385 1.00 78.44 230 LEU A C 1
ATOM 1767 O O . LEU A 1 230 ? 15.046 -10.475 -7.686 1.00 78.44 230 LEU A O 1
ATOM 1771 N N . PHE A 1 231 ? 12.856 -10.418 -7.164 1.00 78.38 231 PHE A N 1
ATOM 1772 C CA . PHE A 1 231 ? 12.692 -8.973 -7.188 1.00 78.38 231 PHE A CA 1
ATOM 1773 C C . PHE A 1 231 ? 13.609 -8.301 -6.162 1.00 78.38 231 PHE A C 1
ATOM 1775 O O . PHE A 1 231 ? 14.409 -7.462 -6.549 1.00 78.38 231 PHE A O 1
ATOM 1782 N N . GLN A 1 232 ? 13.594 -8.763 -4.907 1.00 79.56 232 GLN A N 1
ATOM 1783 C CA . GLN A 1 232 ? 14.448 -8.233 -3.833 1.00 79.56 232 GLN A CA 1
ATOM 1784 C C . GLN A 1 232 ? 15.955 -8.381 -4.096 1.00 79.56 232 GLN A C 1
ATOM 1786 O O . GLN A 1 232 ? 16.751 -7.642 -3.525 1.00 79.56 232 GLN A O 1
ATOM 1791 N N . PHE A 1 233 ? 16.373 -9.358 -4.910 1.00 77.50 233 PHE A N 1
ATOM 1792 C CA . PHE A 1 233 ? 17.785 -9.537 -5.264 1.00 77.50 233 PHE A CA 1
ATOM 1793 C C . PHE A 1 233 ? 18.238 -8.687 -6.454 1.00 77.50 233 PHE A C 1
ATOM 1795 O O . PHE A 1 233 ? 19.444 -8.513 -6.631 1.00 77.50 233 PHE A O 1
ATOM 1802 N N . LEU A 1 234 ? 17.311 -8.245 -7.305 1.00 72.00 234 LEU A N 1
ATOM 1803 C CA . LEU A 1 234 ? 17.614 -7.618 -8.596 1.00 72.00 234 LEU A CA 1
ATOM 1804 C C . LEU A 1 234 ? 17.228 -6.139 -8.678 1.00 72.00 234 LEU A C 1
ATOM 1806 O O . LEU A 1 234 ? 17.619 -5.488 -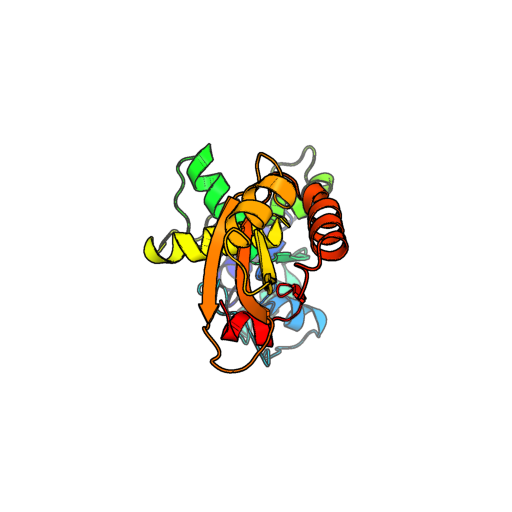9.643 1.00 72.00 234 LEU A O 1
ATOM 1810 N N . VAL A 1 235 ? 16.432 -5.642 -7.732 1.00 72.50 235 VAL A N 1
ATOM 1811 C CA . VAL A 1 235 ? 15.880 -4.281 -7.690 1.00 72.50 235 VAL A CA 1
ATOM 1812 C C . VAL A 1 235 ? 16.001 -3.757 -6.269 1.00 72.50 235 VAL A C 1
ATOM 1814 O O . VAL A 1 235 ? 16.512 -2.626 -6.121 1.00 72.50 235 VAL A O 1
#

Radius of gyration: 22.28 Å; Cα contacts (8 Å, |Δi|>4): 396; chains: 1; bounding box: 56×36×60 Å

pLDDT: mean 93.93, std 7.75, range [52.41, 98.69]

Mean predicted aligned error: 4.67 Å

Sequence (235 aa):
PVGGGGLASGLSTIFKQLSPSTKIIGVEPEGAPSMSEAIKQNQLVELKHIDHFVDGAAVKRVGHLTFDICRQNLAAMITIPEGKICQTILDLYNKDAIVVEPAGALSIAALDFYKDEIKGKNVVCIISGSNNDITRTAEIKERALLYANLKHYFIVRFPQRAGALKEFVGEILGPTDDITHFEYTKKSNRDNGSAVVGIELKSPDDLDPLITKMKLHNFYGDYLNNKPDLFQFLV

Solvent-accessible surface area (backbone atoms only — not comparable to full-atom values): 12794 Å² total; per-residue (Å²): 67,29,30,52,24,63,66,46,26,54,52,30,57,51,35,56,74,79,39,66,86,63,79,41,66,41,27,23,41,54,48,19,45,23,55,55,52,14,52,74,69,72,43,95,40,74,53,93,72,65,45,64,84,37,59,79,19,43,31,45,50,45,40,72,71,23,45,61,44,33,63,73,49,43,70,44,70,48,66,42,55,63,24,52,27,28,41,38,39,53,46,35,36,77,76,68,70,43,76,47,19,60,40,13,23,36,33,58,42,47,45,74,82,39,51,81,82,46,64,97,54,93,81,86,70,51,73,75,45,50,87,54,62,76,84,49,49,62,58,35,53,48,39,20,31,46,64,64,48,25,46,46,38,28,38,34,34,40,59,82,52,92,59,43,67,57,45,43,62,70,71,41,47,56,100,68,49,40,81,77,40,79,49,73,60,91,63,97,83,57,80,56,39,51,26,44,36,27,36,34,46,83,46,54,80,51,51,63,59,39,54,50,43,24,50,77,71,61,29,59,62,46,75,30,80,89,34,63,73,60,34,71,76,73,109

Secondary structure (DSSP, 8-state):
--SSSHHHHHHHHHHHHH-TTSPPEEEEETT--HHHHHHHHTS----S----SSGGG--SS--HHHHHHHHHH-SEEEEE-HHHHHHHHHHHHHHH-----HHHHHHHHGGGGGTTTTTTS------------GGGHHHHHHHHHHHTT-EEEEEEEEESSTTHHHHIIIIIS-TT-EEEEEEEE--TT-SEEEEEEEEE-SSGGGHHHHHHHHHHTT-EEEE-TT-HHHHHHH-

Nearest PDB structures (foldseek):
  8y1j-assembly1_A-2  TM=7.401E-01  e=2.922E-19  Pseudomonas aeruginosa PAO1
  8y1j-assembly1_B-2  TM=6.953E-01  e=3.589E-18  Pseudomonas aeruginosa PAO1
  8zkv-assembly1_D  TM=9.421E-01  e=3.770E-13  Escherichia coli K-12
  1tdj-assembly1_A-2  TM=6.939E-01  e=6.256E-15  Escherichia coli
  2zpu-assembly1_A  TM=9.470E-01  e=6.428E-11  Schizosaccharomyces pombe